Protein 1EEO (pdb70)

Secondary structure (DSSP, 8-state):
-HHHHHHHHHHHT-HHHHHHHHHHHS-----TTTTSGGGGGG-S-TT----TTTEEEPS-SS--EEEEEEEEETTTTEEEEEEPPPPTTTHHHHHHHHHHTT--EEEE-S-SEETTEE-S---S-SSTTS-EEETTTTEEEEEEEEEE-SSEEEEEEEEEETTT--EEEEEEEEE-S--TT---S-HHHHHHHHHHHHHTTTT-TTS-PEEEESSSSSHHHHHHHHHHHHHHHHHHSS-GGG--HHHHHHHHTTTSTT-S-SHHHHHHHHHHHHHHHHHHTS-TTHHHHHHHHHT--/-------

Foldseek 3Di:
DLVVVLCVCVVVVNLQVLVVVLQVLADDADQVLCPDPVNVVQAPDPPFAWHPVFAQFQPDPPRRDHRWGWQQDVVLRFIAIFHAAGDPLCLLVVVSSCVVLQFQEEEEEEDCAAPNHGLHDPSADPDQVDWDADVVQGKIKGWPDKDAWDFKIKTWMWIARNVVRDIGIHIYIYGRPAHDLGAPPALLLLVLSLVVCVVVCRRPPVGGHYYYYYSSRAAVVLLSVLLVSLLSVLLVDPHSVVRDSSVSSSSSSNITPRHHPDSVSVSRSSRNNVQVVCCSVPPVVVSVVSVVVNNTD/DDDPDPD

Organism: Homo sapiens (NCBI:txid9606)

Solvent-accessible surface area: 13947 Å² total

InterPro domains:
  IPR000242 Tyrosine-specific protein phosphatase, PTPase domain [PF00102] (40-276)
  IPR000242 Tyrosine-specific protein phosphatase, PTPase domain [PR00700] (65-72)
  IPR000242 Tyrosine-specific protein phosphatase, PTPase domain [PR00700] (81-101)
  IPR000242 Tyrosine-specific protein phosphatase, PTPase domain [PR00700] (169-186)
  IPR000242 Tyrosine-specific protein phosphatase, PTPase domain [PR00700] (210-228)
  IPR000242 Tyrosine-specific protein phosphatase, PTPase domain [PR00700] (244-259)
  IPR000242 Tyrosine-specific protein phosphatase, PTPase domain [PR00700] (260-270)
  IPR000242 Tyrosine-specific protein phosphatase, PTPase domain [PS50055] (3-277)
  IPR000242 Tyrosine-specific protein phosphatase, PTPase domain [SM00194] (15-279)
  IPR000387 Tyrosine-specific protein phosphatases domain [PS50056] (189-268)
  IPR003595 Protein-tyrosine phosphatase, catalytic [SM00404] (170-276)
  IPR012265 Protein-tyrosine phosphatase, non-receptor type-1/2 [PIRSF000926] (3-431)
  IPR016130 Protein-tyrosine phosphatase, active site [PS00383] (213-223)
  IPR029021 Protein-tyrosine phosphatase-like [G3DSA:3.90.190.10] (1-298)
  IPR029021 Protein-tyrosine phosphatase-like [SSF52799] (3-294)
  IPR051985 Non-receptor type tyrosine-specific phosphatase [PTHR46047] (1-428)

GO terms:
  GO:0004721 phosphoprotein phosphatase activity (F, IMP)
  GO:0043407 negative regulation of MAP kinase activity (P, IMP)
  GO:2000646 positive regulation of receptor catabolic process (P, IMP)
  GO:0033157 regulation of intracellular protein transport (P, IMP)
  GO:009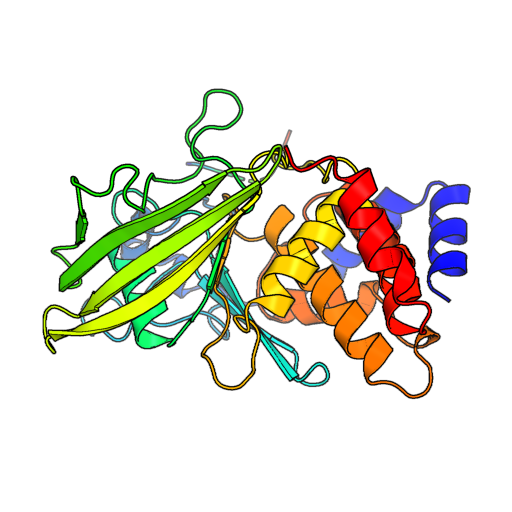8554 cytoplasmic side of endoplasmic reticulum membrane (C, IDA)
  GO:1903898 negative regulation of PERK-mediated unfolded protein response (P, IDA)
  GO:0034620 cellular response to unfolded protein (P, TAS)
  GO:1903896 positive regulation of IRE1-mediated unfolded protein response (P, TAS)
  GO:0032991 protein-containing complex (C, IDA)
  GO:0004725 protein tyrosine phosphatase activity (F, IDA)
  GO:0035335 peptidyl-tyrosine dephosphorylation (P, IDA)
  GO:0005769 early endosome (C, IDA)
  GO:0005886 plasma membrane (C, IDA)
  GO:0030100 regulation of endocytosis (P, IDA)
  GO:0030968 endoplasmic reticulum unfolded protein response (P, IDA)
  GO:0035335 peptidyl-tyrosine dephosphorylation (P, IMP)
  GO:0035791 platelet-derived growth factor receptor-beta signaling pathway (P, IMP)
  GO:0009966 regulation of signal transduction (P, IMP)
  GO:0030036 actin cytoskeleton organization (P, IMP)
  GO:1902202 regulation of hepatocyte growth factor receptor signaling pathway (P, IMP)

Sequence (304 aa):
EMEKEFEQIDKSGSWAAIYQDIRHEASDFPCRVAKLPKNKNRNRYRDVSPFDHSRIKLHQEDNDYINASLIKMEEAQRSYILTQGPLPNTCGHFWEMVWEQKSRGVVMLNRVMEKGSLKCAQYWPQKEEKEMIFEDTNLKLTLISEDIKSYYTVRQLELENLTTQETREILHFHYTTWPDFGVPESPASFLNFLFKVRESGSLSPEHGPVVVHSSAGIGRSGTFCLADTCLLLMDKRKDPSSVDIKKVLLEMRKFRMGLIQTADQLRFSYLAVIEGAKFIMGDSSVQDQWKELSHEDLEFMDYE

Structure (mmCIF, N/CA/C/O backbone):
data_1EEO
#
_entry.id   1EEO
#
_cell.length_a   52.581
_cell.length_b   82.050
_cell.length_c   88.543
_cell.angle_alpha   90.00
_cell.angle_beta   90.00
_cell.angle_gamma   90.00
#
_symmetry.space_group_name_H-M   'P 21 21 21'
#
loop_
_entity.id
_entity.type
_entity.pdbx_description
1 polymer 'PROTEIN TYROSINE PHOSPHATASE 1B'
2 polymer 'ACETYL-E-L-E-F-PTYR-M-D-Y-E-NH2 PEPTIDE'
3 non-polymer 'MAGNESIUM ION'
4 water water
#
loop_
_atom_site.group_PDB
_atom_site.id
_atom_site.type_symbol
_atom_site.label_atom_id
_atom_site.label_alt_id
_atom_site.label_comp_id
_atom_site.label_asym_id
_atom_site.label_entity_id
_atom_site.label_seq_id
_atom_site.pdbx_PDB_ins_code
_atom_site.Cartn_x
_atom_site.Cartn_y
_atom_site.Cartn_z
_atom_site.occupancy
_atom_site.B_iso_or_equiv
_atom_site.auth_seq_id
_atom_site.auth_comp_id
_atom_site.auth_asym_id
_atom_site.auth_atom_id
_atom_site.pdbx_PDB_model_num
ATOM 1 N N . GLU A 1 2 ? 41.631 11.526 0.980 1.00 23.14 2 GLU A N 1
ATOM 2 C CA . GLU A 1 2 ? 41.628 11.627 2.463 1.00 23.08 2 GLU A CA 1
ATOM 3 C C . GLU A 1 2 ? 40.507 12.558 2.899 1.00 22.15 2 GLU A C 1
ATOM 4 O O . GLU A 1 2 ? 40.314 13.640 2.326 1.00 20.66 2 GLU A O 1
ATOM 10 N N . MET A 1 3 ? 39.758 12.129 3.908 1.00 21.01 3 MET A N 1
ATOM 11 C CA . MET A 1 3 ? 38.626 12.911 4.381 1.00 21.03 3 MET A CA 1
ATOM 12 C C . MET A 1 3 ? 39.027 14.254 4.976 1.00 20.72 3 MET A C 1
ATOM 13 O O . MET A 1 3 ? 38.269 15.226 4.894 1.00 20.24 3 MET A O 1
ATOM 18 N N . GLU A 1 4 ? 40.211 14.312 5.580 1.00 20.29 4 GLU A N 1
ATOM 19 C CA . GLU A 1 4 ? 40.680 15.559 6.165 1.00 21.18 4 GLU A CA 1
ATOM 20 C C . GLU A 1 4 ? 40.913 16.574 5.050 1.00 20.22 4 GLU A C 1
ATOM 21 O O . GLU A 1 4 ? 40.606 17.753 5.199 1.00 20.56 4 GLU A O 1
ATOM 27 N N . LYS A 1 5 ? 41.449 16.106 3.929 1.00 19.55 5 LYS A N 1
ATOM 28 C CA . LYS A 1 5 ? 41.708 16.978 2.787 1.00 18.97 5 LYS A CA 1
ATOM 29 C C . LYS A 1 5 ? 40.383 17.389 2.143 1.00 17.17 5 LYS A C 1
ATOM 30 O O . LYS A 1 5 ? 40.210 18.536 1.745 1.00 15.69 5 LYS A O 1
ATOM 36 N N . GLU A 1 6 ? 39.449 16.449 2.030 1.00 15.85 6 GLU A N 1
ATOM 37 C CA . GLU A 1 6 ? 38.151 16.776 1.443 1.00 15.37 6 GLU A CA 1
ATOM 38 C C . GLU A 1 6 ? 37.446 17.788 2.342 1.00 16.14 6 GLU A C 1
ATOM 39 O O . GLU A 1 6 ? 36.905 18.790 1.868 1.00 15.52 6 GLU A O 1
ATOM 45 N N . PHE A 1 7 ? 37.463 17.525 3.646 1.00 15.58 7 PHE A N 1
ATOM 46 C CA . PHE A 1 7 ? 36.836 18.426 4.612 1.00 17.04 7 PHE A CA 1
ATOM 47 C C . PHE A 1 7 ? 37.364 19.855 4.478 1.00 17.50 7 PHE A C 1
ATOM 48 O O . PHE A 1 7 ? 36.595 20.816 4.414 1.00 16.99 7 PHE A O 1
ATOM 56 N N . GLU A 1 8 ? 38.686 19.996 4.454 1.00 17.91 8 GLU A N 1
ATOM 57 C CA . GLU A 1 8 ? 39.276 21.325 4.357 1.00 18.68 8 GLU A CA 1
ATOM 58 C C . GLU A 1 8 ? 38.922 22.007 3.045 1.00 17.93 8 GLU A C 1
ATOM 59 O O . GLU A 1 8 ? 38.610 23.200 3.018 1.00 18.33 8 GLU A O 1
ATOM 65 N N . GLN A 1 9 ? 38.974 21.242 1.960 1.00 16.96 9 GLN A N 1
ATOM 66 C CA . GLN A 1 9 ? 38.655 21.760 0.637 1.00 15.87 9 GLN A CA 1
ATOM 67 C C . GLN A 1 9 ? 37.250 22.379 0.664 1.00 15.67 9 GLN A C 1
ATOM 68 O O . GLN A 1 9 ? 37.024 23.500 0.181 1.00 14.67 9 GLN A O 1
ATOM 74 N N . ILE A 1 10 ? 36.302 21.648 1.242 1.00 14.36 10 ILE A N 1
ATOM 75 C CA . ILE A 1 10 ? 34.926 22.132 1.336 1.00 13.07 10 ILE A CA 1
ATOM 76 C C . ILE A 1 10 ? 34.789 23.312 2.296 1.00 13.45 10 ILE A C 1
ATOM 77 O O . ILE A 1 10 ? 34.175 24.330 1.978 1.00 14.04 10 ILE A O 1
ATOM 82 N N . ASP A 1 11 ? 35.358 23.161 3.483 1.00 13.87 11 ASP A N 1
ATOM 83 C CA . ASP A 1 11 ? 35.269 24.183 4.517 1.00 15.03 11 ASP A CA 1
ATOM 84 C C . ASP A 1 11 ? 35.904 25.519 4.121 1.00 15.95 11 ASP A C 1
ATOM 85 O O . ASP A 1 11 ? 35.319 26.578 4.337 1.00 15.66 11 ASP A O 1
ATOM 90 N N . LYS A 1 12 ? 37.102 25.461 3.551 1.00 17.12 12 LYS A N 1
ATOM 91 C CA . LYS A 1 12 ? 37.821 26.670 3.152 1.00 19.27 12 LYS A CA 1
ATOM 92 C C . LYS A 1 12 ? 37.152 27.419 2.000 1.00 19.54 12 LYS A C 1
ATOM 93 O O . LYS A 1 12 ? 37.285 28.634 1.894 1.00 20.20 12 LYS A O 1
ATOM 99 N N . SER A 1 13 ? 36.436 26.702 1.138 1.00 18.63 13 SER A N 1
ATOM 100 C CA . SER A 1 13 ? 35.765 27.338 0.006 1.00 18.20 13 SER A CA 1
ATOM 101 C C . SER A 1 13 ? 34.343 27.781 0.361 1.00 18.32 13 SER A C 1
ATOM 102 O O . SER A 1 13 ? 33.661 28.415 -0.454 1.00 18.28 13 SER A O 1
ATOM 105 N N . GLY A 1 14 ? 33.910 27.458 1.580 1.00 17.05 14 GLY A N 1
ATOM 106 C CA . GLY A 1 14 ? 32.572 27.813 2.021 1.00 16.56 14 GLY A CA 1
ATOM 107 C C . GLY A 1 14 ? 31.522 27.087 1.195 1.00 15.88 14 GLY A C 1
ATOM 108 O O . GLY A 1 14 ? 30.481 27.657 0.857 1.00 15.37 14 GLY A O 1
ATOM 109 N N . SER A 1 15 ? 31.785 25.816 0.897 1.00 15.84 15 SER A N 1
ATOM 110 C CA . SER A 1 15 ? 30.880 25.018 0.067 1.00 15.18 15 SER A CA 1
ATOM 111 C C . SER A 1 15 ? 29.990 23.984 0.773 1.00 14.58 15 SER A C 1
ATOM 112 O O . SER A 1 15 ? 29.446 23.098 0.107 1.00 14.68 15 SER A O 1
ATOM 115 N N . TRP A 1 16 ? 29.822 24.071 2.090 1.00 13.80 16 TRP A N 1
ATOM 116 C CA . TRP A 1 16 ? 28.981 23.077 2.767 1.00 12.50 16 TRP A CA 1
ATOM 117 C C . TRP A 1 16 ? 27.536 23.077 2.285 1.00 12.34 16 TRP A C 1
ATOM 118 O O . TRP A 1 16 ? 26.967 22.016 2.037 1.00 10.82 16 TRP A O 1
ATOM 129 N N . ALA A 1 17 ? 26.931 24.253 2.141 1.00 11.43 17 ALA A N 1
ATOM 130 C CA . ALA A 1 17 ? 25.555 24.294 1.667 1.00 11.71 17 ALA A CA 1
ATOM 131 C C . ALA A 1 17 ? 25.454 23.715 0.254 1.00 11.44 17 ALA A C 1
ATOM 132 O O . ALA A 1 17 ? 24.505 23.009 -0.062 1.00 11.08 17 ALA A O 1
ATOM 134 N N . ALA A 1 18 ? 26.437 24.002 -0.595 1.00 12.21 18 ALA A N 1
ATOM 135 C CA . ALA A 1 18 ? 26.412 23.497 -1.969 1.00 12.19 18 ALA A CA 1
ATOM 136 C C . ALA A 1 18 ? 26.601 21.978 -2.043 1.00 11.70 18 ALA A C 1
ATOM 137 O O . ALA A 1 18 ? 25.896 21.293 -2.783 1.00 11.98 18 ALA A O 1
ATOM 139 N N . ILE A 1 19 ? 27.550 21.457 -1.272 1.00 10.91 19 ILE A N 1
ATOM 140 C CA . ILE A 1 19 ? 27.820 20.024 -1.259 1.00 10.89 19 ILE A CA 1
ATOM 141 C C . ILE A 1 19 ? 26.578 19.289 -0.749 1.00 10.29 19 ILE A C 1
ATOM 142 O O . ILE A 1 19 ? 26.156 18.291 -1.323 1.00 9.82 19 ILE A O 1
ATOM 147 N N . TYR A 1 20 ? 25.995 19.803 0.328 1.00 9.86 20 TYR A N 1
ATOM 148 C CA . TYR A 1 20 ? 24.811 19.177 0.909 1.00 10.52 20 TYR A CA 1
ATOM 149 C C . TYR A 1 20 ? 23.616 19.223 -0.052 1.00 10.90 20 TYR A C 1
ATOM 150 O O . TYR A 1 20 ? 22.882 18.233 -0.211 1.00 10.76 20 TYR A O 1
ATOM 159 N N . GLN A 1 21 ? 23.423 20.359 -0.710 1.00 11.09 21 GLN A N 1
ATOM 160 C CA . GLN A 1 21 ? 22.313 20.471 -1.643 1.00 12.52 21 GLN A CA 1
ATOM 161 C C . GLN A 1 21 ? 22.511 19.535 -2.833 1.00 11.83 21 GLN A C 1
ATOM 162 O O . GLN A 1 21 ? 21.540 19.048 -3.408 1.00 11.77 21 GLN A O 1
ATOM 168 N N . ASP A 1 22 ? 23.764 19.274 -3.201 1.00 11.64 22 ASP A N 1
ATOM 169 C CA . ASP A 1 22 ? 24.038 18.382 -4.331 1.00 12.48 22 ASP A CA 1
ATOM 170 C C . ASP A 1 22 ? 23.629 16.965 -3.943 1.00 11.92 22 ASP A C 1
ATOM 171 O O . ASP A 1 22 ? 23.043 16.231 -4.741 1.00 11.50 22 ASP A O 1
ATOM 176 N N . ILE A 1 23 ? 23.919 16.585 -2.704 1.00 10.63 23 ILE A N 1
ATOM 177 C CA . ILE A 1 23 ? 23.541 15.265 -2.221 1.00 11.25 23 ILE A CA 1
ATOM 178 C C . ILE A 1 23 ? 22.016 15.143 -2.238 1.00 11.25 23 ILE A C 1
ATOM 179 O O . ILE A 1 23 ? 21.480 14.118 -2.658 1.00 10.86 23 ILE A O 1
ATOM 184 N N . ARG A 1 24 ? 21.319 16.185 -1.792 1.00 10.90 24 ARG A N 1
ATOM 185 C CA . ARG A 1 24 ? 19.856 16.157 -1.813 1.00 12.17 24 ARG A CA 1
ATOM 186 C C . ARG A 1 24 ? 19.338 15.955 -3.238 1.00 12.55 24 ARG A C 1
ATOM 187 O O . ARG A 1 24 ? 18.408 15.178 -3.473 1.00 11.61 24 ARG A O 1
ATOM 195 N N . HIS A 1 25 ? 19.941 16.673 -4.178 1.00 13.64 25 HIS A N 1
ATOM 196 C CA . HIS A 1 25 ? 19.540 16.591 -5.575 1.00 14.57 25 HIS A CA 1
ATOM 197 C C . HIS A 1 25 ? 19.790 15.214 -6.171 1.00 14.61 25 HIS A C 1
ATOM 198 O O . HIS A 1 25 ? 18.977 14.715 -6.948 1.00 14.18 25 HIS A O 1
ATOM 205 N N . GLU A 1 26 ? 20.902 14.593 -5.795 1.00 13.77 26 GLU A N 1
ATOM 206 C CA . GLU A 1 26 ? 21.251 13.277 -6.312 1.00 14.45 26 GLU A CA 1
ATOM 207 C C . GLU A 1 26 ? 20.526 12.121 -5.612 1.00 13.42 26 GLU A C 1
ATOM 208 O O . GLU A 1 26 ? 20.470 11.007 -6.135 1.00 13.53 26 GLU A O 1
ATOM 214 N N . ALA A 1 27 ? 19.974 12.385 -4.434 1.00 12.23 27 ALA A N 1
ATOM 215 C CA . ALA A 1 27 ? 19.297 11.340 -3.671 1.00 10.77 27 ALA A CA 1
ATOM 216 C C . ALA A 1 27 ? 18.162 10.630 -4.408 1.00 10.75 27 ALA A C 1
ATOM 217 O O . ALA A 1 27 ? 17.452 11.223 -5.226 1.00 10.20 27 ALA A O 1
ATOM 219 N N . SER A 1 28 ? 17.991 9.355 -4.075 1.00 10.72 28 SER A N 1
ATOM 220 C CA . SER A 1 28 ? 16.954 8.500 -4.660 1.00 11.74 28 SER A CA 1
ATOM 221 C C . SER A 1 28 ? 15.541 9.006 -4.411 1.00 12.65 28 SER A C 1
ATOM 222 O O . SER A 1 28 ? 15.253 9.636 -3.390 1.00 12.09 28 SER A O 1
ATOM 225 N N . ASP A 1 29 ? 14.658 8.701 -5.357 1.00 14.02 29 ASP A N 1
ATOM 226 C CA . ASP A 1 29 ? 13.247 9.050 -5.254 1.00 15.27 29 ASP A CA 1
ATOM 227 C C . ASP A 1 29 ? 12.522 7.731 -5.527 1.00 14.66 29 ASP A C 1
ATOM 228 O O . ASP A 1 29 ? 12.571 7.213 -6.646 1.00 16.02 29 ASP A O 1
ATOM 233 N N . PHE A 1 30 ? 11.893 7.171 -4.497 1.00 13.09 30 PHE A N 1
ATOM 234 C CA . PHE A 1 30 ? 11.150 5.919 -4.622 1.00 10.99 30 PHE A CA 1
ATOM 235 C C . PHE A 1 30 ? 9.759 6.147 -4.045 1.00 11.13 30 PHE A C 1
ATOM 236 O O . PHE A 1 30 ? 9.552 7.037 -3.211 1.00 11.19 30 PHE A O 1
ATOM 244 N N . PRO A 1 31 ? 8.784 5.353 -4.485 1.00 10.62 31 PRO A N 1
ATOM 245 C CA . PRO A 1 31 ? 7.418 5.513 -3.983 1.00 10.69 31 PRO A CA 1
ATOM 246 C C . PRO A 1 31 ? 7.220 5.131 -2.516 1.00 10.19 31 PRO A C 1
ATOM 247 O O . PRO A 1 31 ? 7.936 4.286 -1.984 1.00 9.20 31 PRO A O 1
ATOM 251 N N . CYS A 1 32 ? 6.251 5.788 -1.877 1.00 10.36 32 CYS A N 1
ATOM 252 C CA . CYS A 1 32 ? 5.879 5.525 -0.482 1.00 11.28 32 CYS A CA 1
ATOM 253 C C . CYS A 1 32 ? 4.360 5.385 -0.470 1.00 11.71 32 CYS A C 1
ATOM 254 O O . CYS A 1 32 ? 3.669 6.025 0.332 1.00 11.69 32 CYS A O 1
ATOM 257 N N . ARG A 1 33 ? 3.846 4.551 -1.368 1.00 12.28 33 ARG A N 1
ATOM 258 C CA . ARG A 1 33 ? 2.409 4.353 -1.495 1.00 13.48 33 ARG A CA 1
ATOM 259 C C . ARG A 1 33 ? 1.703 3.862 -0.239 1.00 12.91 33 ARG A C 1
ATOM 260 O O . ARG A 1 33 ? 0.641 4.382 0.113 1.00 12.62 33 ARG A O 1
ATOM 268 N N . VAL A 1 34 ? 2.280 2.876 0.442 1.00 11.55 34 VAL A N 1
ATOM 269 C CA . VAL A 1 34 ? 1.648 2.358 1.649 1.00 11.19 34 VAL A CA 1
ATOM 270 C C . VAL A 1 34 ? 1.583 3.434 2.735 1.00 11.29 34 VAL A C 1
ATOM 271 O O . VAL A 1 34 ? 0.554 3.598 3.396 1.00 11.75 34 VAL A O 1
ATOM 275 N N . ALA A 1 35 ? 2.671 4.182 2.913 1.00 10.71 35 ALA A N 1
ATOM 276 C CA . ALA A 1 35 ? 2.697 5.229 3.932 1.00 11.21 35 ALA A CA 1
ATOM 277 C C . ALA A 1 35 ? 1.609 6.280 3.707 1.00 12.23 35 ALA A C 1
ATOM 278 O O . ALA A 1 35 ? 1.100 6.880 4.658 1.00 11.20 35 ALA A O 1
ATOM 280 N N . LYS A 1 36 ? 1.262 6.496 2.442 1.00 12.30 36 LYS A N 1
ATOM 281 C CA . LYS A 1 36 ? 0.277 7.500 2.071 1.00 14.38 36 LYS A CA 1
ATOM 282 C C . LYS A 1 36 ? -1.170 7.035 2.029 1.00 14.57 36 LYS A C 1
ATOM 283 O O . LYS A 1 36 ? -2.059 7.840 1.767 1.00 16.21 36 LYS A O 1
ATOM 289 N N . LEU A 1 37 ? -1.424 5.758 2.274 1.00 14.80 37 LEU A N 1
ATOM 290 C CA . LEU A 1 37 ? -2.813 5.287 2.267 1.00 15.58 37 LEU A CA 1
ATOM 291 C C . LEU A 1 37 ? -3.561 6.032 3.364 1.00 16.17 37 LEU A C 1
ATOM 292 O O . LEU A 1 37 ? -3.063 6.170 4.485 1.00 15.87 37 LEU A O 1
ATOM 297 N N . PRO A 1 38 ? -4.769 6.533 3.059 1.00 16.94 38 PRO A N 1
ATOM 298 C CA . PRO A 1 38 ? -5.541 7.258 4.072 1.00 16.41 38 PRO A CA 1
ATOM 299 C C . PRO A 1 38 ? -5.655 6.561 5.438 1.00 16.24 38 PRO A C 1
ATOM 300 O O . PRO A 1 38 ? -5.617 7.222 6.477 1.00 16.69 38 PRO A O 1
ATOM 304 N N . LYS A 1 39 ? -5.791 5.239 5.446 1.00 15.92 39 LYS A N 1
ATOM 305 C CA . LYS A 1 39 ? -5.924 4.519 6.708 1.00 16.51 39 LYS A CA 1
ATOM 306 C C . LYS A 1 39 ? -4.666 4.583 7.574 1.00 16.31 39 LYS A C 1
ATOM 307 O O . LYS A 1 39 ? -4.720 4.303 8.775 1.00 15.96 39 LYS A O 1
ATOM 313 N N . ASN A 1 40 ? -3.542 4.955 6.966 1.00 14.92 40 ASN A N 1
ATOM 314 C CA . ASN A 1 40 ? -2.273 5.031 7.681 1.00 14.67 40 ASN A CA 1
ATOM 315 C C . ASN A 1 40 ? -1.927 6.432 8.165 1.00 14.87 40 ASN A C 1
ATOM 316 O O . ASN A 1 40 ? -0.863 6.641 8.746 1.00 13.70 40 ASN A O 1
ATOM 321 N N . LYS A 1 41 ? -2.830 7.385 7.945 1.00 15.19 41 LYS A N 1
ATOM 322 C CA . LYS A 1 41 ? -2.605 8.767 8.369 1.00 16.40 41 LYS A CA 1
ATOM 323 C C . LYS A 1 41 ? -2.206 8.908 9.835 1.00 15.96 41 LYS A C 1
ATOM 324 O O . LYS A 1 41 ? -1.276 9.651 10.155 1.00 14.70 41 LYS A O 1
ATOM 330 N N . ASN A 1 42 ? -2.897 8.200 10.726 1.00 15.63 42 ASN A N 1
ATOM 331 C CA . ASN A 1 42 ? -2.581 8.305 12.147 1.00 15.20 42 ASN A CA 1
ATOM 332 C C . ASN A 1 42 ? -1.330 7.524 12.570 1.00 13.87 42 ASN A C 1
ATOM 333 O O . ASN A 1 42 ? -1.006 7.471 13.757 1.00 13.09 42 ASN A O 1
ATOM 338 N N . ARG A 1 43 ? -0.630 6.926 11.606 1.00 12.57 43 ARG A N 1
ATOM 339 C CA . ARG A 1 43 ? 0.596 6.184 11.913 1.00 11.73 43 ARG A CA 1
ATOM 340 C C . ARG A 1 43 ? 1.866 6.954 11.519 1.00 11.20 43 ARG A C 1
ATOM 341 O O . ARG A 1 43 ? 2.987 6.480 11.751 1.00 9.62 43 ARG A O 1
ATOM 349 N N . ASN A 1 44 ? 1.679 8.141 10.938 1.00 9.74 44 ASN A N 1
ATOM 350 C CA . ASN A 1 44 ? 2.787 8.999 10.516 1.00 9.08 44 ASN A CA 1
ATOM 351 C C . ASN A 1 44 ? 2.835 10.277 11.323 1.00 9.53 44 ASN A C 1
ATOM 352 O O . ASN A 1 44 ? 1.849 11.018 11.399 1.00 8.86 44 ASN A O 1
ATOM 357 N N . ARG A 1 45 ? 3.993 10.548 11.908 1.00 8.71 45 ARG A N 1
ATOM 358 C CA . ARG A 1 45 ? 4.161 11.755 12.697 1.00 9.08 45 ARG A CA 1
ATOM 359 C C . ARG A 1 45 ? 4.232 12.997 11.801 1.00 9.45 45 ARG A C 1
ATOM 360 O O . ARG A 1 45 ? 3.657 14.039 12.124 1.00 8.66 45 ARG A O 1
ATOM 368 N N . TYR A 1 46 ? 4.936 12.882 10.679 1.00 9.44 46 TYR A N 1
ATOM 369 C CA . TYR A 1 46 ? 5.096 14.007 9.755 1.00 10.13 46 TYR A CA 1
ATOM 370 C C . TYR A 1 46 ? 4.660 13.653 8.336 1.00 10.61 46 TYR A C 1
ATOM 371 O O . TYR A 1 46 ? 4.949 12.562 7.849 1.00 9.89 46 TYR A O 1
ATOM 380 N N . ARG A 1 47 ? 3.974 14.580 7.673 1.00 10.35 47 ARG A N 1
ATOM 381 C CA . ARG A 1 47 ? 3.514 14.342 6.304 1.00 11.72 47 ARG A CA 1
ATOM 382 C C . ARG A 1 47 ? 4.665 14.317 5.301 1.00 11.70 47 ARG A C 1
ATOM 383 O O . ARG A 1 47 ? 4.528 13.744 4.214 1.00 12.02 47 ARG A O 1
ATOM 391 N N . ASP A 1 48 ? 5.792 14.927 5.660 1.00 11.39 48 ASP A N 1
ATOM 392 C CA . ASP A 1 48 ? 6.933 14.989 4.755 1.00 10.44 48 ASP A CA 1
ATOM 393 C C . ASP A 1 48 ? 8.059 13.997 5.052 1.00 10.58 48 ASP A C 1
ATOM 394 O O . ASP A 1 48 ? 9.161 14.130 4.531 1.00 10.32 48 ASP A O 1
ATOM 399 N N . VAL A 1 49 ? 7.778 13.002 5.890 1.00 9.76 49 VAL A N 1
ATOM 400 C CA . VAL A 1 49 ? 8.780 11.979 6.195 1.00 8.95 49 VAL A CA 1
ATOM 401 C C . VAL A 1 49 ? 8.068 10.634 6.154 1.00 8.94 49 VAL A C 1
ATOM 402 O O . VAL A 1 49 ? 7.304 10.306 7.063 1.00 8.10 49 VAL A O 1
ATOM 406 N N . SER A 1 50 ? 8.335 9.869 5.099 1.00 8.04 50 SER A N 1
ATOM 407 C CA . SER A 1 50 ? 7.696 8.576 4.873 1.00 8.53 50 SER A CA 1
ATOM 408 C C . SER A 1 50 ? 8.710 7.516 4.452 1.00 8.00 50 SER A C 1
ATOM 409 O O . SER A 1 50 ? 9.723 7.824 3.817 1.00 8.18 50 SER A O 1
ATOM 412 N N . PRO A 1 51 ? 8.448 6.248 4.793 1.00 7.61 51 PRO A N 1
ATOM 413 C CA . PRO A 1 51 ? 9.389 5.205 4.393 1.00 8.44 51 PRO A CA 1
ATOM 414 C C . PRO A 1 51 ? 9.069 4.750 2.971 1.00 8.96 51 PRO A C 1
ATOM 415 O O . PRO A 1 51 ? 7.898 4.715 2.572 1.00 10.07 51 PRO A O 1
ATOM 419 N N . PHE A 1 52 ? 10.107 4.439 2.199 1.00 9.15 52 PHE A N 1
ATOM 420 C CA . PHE A 1 52 ? 9.911 3.926 0.839 1.00 8.44 52 PHE A CA 1
ATOM 421 C C . PHE A 1 52 ? 9.259 2.545 0.956 1.00 8.92 52 PHE A C 1
ATOM 422 O O . PHE A 1 52 ? 9.529 1.789 1.895 1.00 8.27 52 PHE A O 1
ATOM 430 N N . ASP A 1 53 ? 8.400 2.213 0.002 1.00 8.94 53 ASP A N 1
ATOM 431 C CA . ASP A 1 53 ? 7.752 0.905 0.029 1.00 9.09 53 ASP A CA 1
ATOM 432 C C . ASP A 1 53 ? 8.751 -0.253 -0.031 1.00 9.74 53 ASP A C 1
ATOM 433 O O . ASP A 1 53 ? 8.587 -1.260 0.667 1.00 9.89 53 ASP A O 1
ATOM 438 N N . HIS A 1 54 ? 9.788 -0.118 -0.852 1.00 9.43 54 HIS A N 1
ATOM 439 C CA . HIS A 1 54 ? 10.727 -1.224 -1.028 1.00 8.96 54 HIS A CA 1
ATOM 440 C C . HIS A 1 54 ? 11.540 -1.601 0.197 1.00 8.65 54 HIS A C 1
ATOM 441 O O . HIS A 1 54 ? 11.886 -2.768 0.372 1.00 9.61 54 HIS A O 1
ATOM 448 N N . SER A 1 55 ? 11.787 -0.633 1.078 1.00 9.07 55 SER A N 1
ATOM 449 C CA . SER A 1 55 ? 12.601 -0.880 2.263 1.00 8.41 55 SER A CA 1
ATOM 450 C C . SER A 1 55 ? 11.846 -0.768 3.591 1.00 9.28 55 SER A C 1
ATOM 451 O O . SER A 1 55 ? 12.449 -0.880 4.655 1.00 9.51 55 SER A O 1
ATOM 454 N N . ARG A 1 56 ? 10.534 -0.564 3.549 1.00 9.31 56 ARG A N 1
ATOM 455 C CA . ARG A 1 56 ? 9.803 -0.419 4.804 1.00 9.44 56 ARG A CA 1
ATOM 456 C C . ARG A 1 56 ? 9.771 -1.704 5.618 1.00 10.02 56 ARG A C 1
ATOM 457 O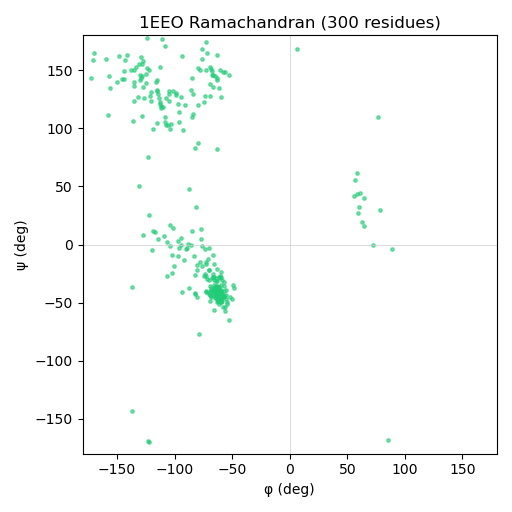 O . ARG A 1 56 ? 9.821 -2.813 5.069 1.00 10.22 56 ARG A O 1
ATOM 465 N N . ILE A 1 57 ? 9.719 -1.541 6.936 1.00 10.04 57 ILE A N 1
ATOM 466 C CA . ILE A 1 57 ? 9.620 -2.672 7.847 1.00 11.05 57 ILE A CA 1
ATOM 467 C C . ILE A 1 57 ? 8.128 -3.032 7.947 1.00 11.83 57 ILE A C 1
ATOM 468 O O . ILE A 1 57 ? 7.281 -2.166 8.196 1.00 12.16 57 ILE A O 1
ATOM 473 N N . LYS A 1 58 ? 7.809 -4.306 7.753 1.00 12.20 58 LYS A N 1
ATOM 474 C CA . LYS A 1 58 ? 6.423 -4.743 7.859 1.00 13.56 58 LYS A CA 1
ATOM 475 C C . LYS A 1 58 ? 6.170 -5.412 9.200 1.00 13.45 58 LYS A C 1
ATOM 476 O O . LYS A 1 58 ? 6.946 -6.265 9.631 1.00 14.62 58 LYS A O 1
ATOM 482 N N . LEU A 1 59 ? 5.094 -5.011 9.868 1.00 14.28 59 LEU A N 1
ATOM 483 C CA . LEU A 1 59 ? 4.728 -5.642 11.133 1.00 15.28 59 LEU A CA 1
ATOM 484 C C . LEU A 1 59 ? 4.188 -7.022 10.748 1.00 17.73 59 LEU A C 1
ATOM 485 O O . LEU A 1 59 ? 3.633 -7.193 9.653 1.00 16.61 59 LEU A O 1
ATOM 490 N N . HIS A 1 60 ? 4.356 -8.004 11.629 1.00 19.54 60 HIS A N 1
ATOM 491 C CA . HIS A 1 60 ? 3.881 -9.349 11.340 1.00 23.47 60 HIS A CA 1
ATOM 492 C C . HIS A 1 60 ? 2.436 -9.559 11.754 1.00 26.50 60 HIS A C 1
ATOM 493 O O . HIS A 1 60 ? 2.103 -10.548 12.396 1.00 28.99 60 HIS A O 1
ATOM 500 N N . GLN A 1 61 ? 1.572 -8.624 11.393 1.00 29.72 61 GLN A N 1
ATOM 501 C CA . GLN A 1 61 ? 0.164 -8.764 11.722 1.00 32.19 61 GLN A CA 1
ATOM 502 C C . GLN A 1 61 ? -0.677 -8.528 10.480 1.00 33.57 61 GLN A C 1
ATOM 503 O O . GLN A 1 61 ? -0.368 -7.660 9.666 1.00 34.41 61 GLN A O 1
ATOM 509 N N . GLU A 1 62 ? -1.742 -9.312 10.336 1.00 34.82 62 GLU A N 1
ATOM 510 C CA . GLU A 1 62 ? -2.622 -9.204 9.180 1.00 35.62 62 GLU A CA 1
ATOM 511 C C . GLU A 1 62 ? -3.494 -7.954 9.195 1.00 34.76 62 GLU A C 1
ATOM 512 O O . GLU A 1 62 ? -3.896 -7.462 8.141 1.00 35.05 62 GLU A O 1
ATOM 518 N N . ASP A 1 63 ? -3.786 -7.438 10.385 1.00 33.53 63 ASP A N 1
ATOM 519 C CA . ASP A 1 63 ? -4.625 -6.249 10.507 1.00 31.93 63 ASP A CA 1
ATOM 520 C C . ASP A 1 63 ? -4.111 -5.096 9.640 1.00 29.53 63 ASP A C 1
ATOM 521 O O . ASP A 1 63 ? -4.774 -4.658 8.696 1.00 29.84 63 ASP A O 1
ATOM 526 N N . ASN A 1 64 ? -2.922 -4.608 9.974 1.00 24.77 64 ASN A N 1
ATOM 527 C CA . ASN A 1 64 ? -2.298 -3.515 9.243 1.00 20.76 64 ASN A CA 1
ATOM 528 C C . ASN A 1 64 ? -0.809 -3.643 9.544 1.00 19.21 64 ASN A C 1
ATOM 529 O O . ASN A 1 64 ? -0.389 -3.423 10.679 1.00 18.74 64 ASN A O 1
ATOM 534 N N . ASP A 1 65 ? -0.016 -4.004 8.538 1.00 17.13 65 ASP A N 1
ATOM 535 C CA . ASP A 1 65 ? 1.416 -4.189 8.752 1.00 14.79 65 ASP A CA 1
ATOM 536 C C . ASP A 1 65 ? 2.267 -2.929 8.657 1.00 12.60 65 ASP A C 1
ATOM 537 O O . ASP A 1 65 ? 3.491 -3.018 8.652 1.00 11.67 65 ASP A O 1
ATOM 542 N N . TYR A 1 66 ? 1.632 -1.762 8.623 1.00 10.90 66 TYR A N 1
ATOM 543 C CA . TYR A 1 66 ? 2.385 -0.522 8.475 1.00 10.32 66 TYR A CA 1
ATOM 544 C C . TYR A 1 66 ? 2.962 0.184 9.705 1.00 9.93 66 TYR A C 1
ATOM 545 O O . TYR A 1 66 ? 2.281 0.386 10.708 1.00 10.46 66 TYR A O 1
ATOM 554 N N . ILE A 1 67 ? 4.232 0.564 9.585 1.00 9.53 67 ILE A N 1
ATOM 555 C CA . ILE A 1 67 ? 4.916 1.350 10.599 1.00 8.41 67 ILE A CA 1
ATOM 556 C C . ILE A 1 67 ? 5.880 2.256 9.833 1.00 8.55 67 ILE A C 1
ATOM 557 O O . ILE A 1 67 ? 6.443 1.857 8.810 1.00 9.33 67 ILE A O 1
ATOM 562 N N . ASN A 1 68 ? 6.037 3.488 10.296 1.00 8.84 68 ASN A N 1
ATOM 563 C CA . ASN A 1 68 ? 6.942 4.416 9.621 1.00 8.41 68 ASN A CA 1
ATOM 564 C C . ASN A 1 68 ? 8.347 4.050 10.089 1.00 8.61 68 ASN A C 1
ATOM 565 O O . ASN A 1 68 ? 8.862 4.605 11.064 1.00 8.60 68 ASN A O 1
ATOM 570 N N . ALA A 1 69 ? 8.946 3.100 9.381 1.00 8.32 69 ALA A N 1
ATOM 571 C CA . ALA A 1 69 ? 10.277 2.593 9.700 1.00 7.59 69 ALA A CA 1
ATOM 572 C C . ALA A 1 69 ? 10.887 1.985 8.439 1.00 7.89 69 ALA A C 1
ATOM 573 O O . ALA A 1 69 ? 10.183 1.365 7.628 1.00 7.42 69 ALA A O 1
ATOM 575 N N . SER A 1 70 ? 12.201 2.142 8.293 1.00 7.53 70 SER A N 1
ATOM 576 C CA . SER A 1 70 ? 12.894 1.651 7.111 1.00 7.36 70 SER A CA 1
ATOM 577 C C . SER A 1 70 ? 14.117 0.821 7.458 1.00 7.31 70 SER A C 1
ATOM 578 O O . SER A 1 70 ? 14.812 1.103 8.435 1.00 7.65 70 SER A O 1
ATOM 581 N N . LEU A 1 71 ? 14.392 -0.189 6.644 1.00 7.27 71 LEU A N 1
ATOM 582 C CA . LEU A 1 71 ? 15.561 -1.031 6.871 1.00 8.33 71 LEU A CA 1
ATOM 583 C C . LEU A 1 71 ? 16.673 -0.494 5.989 1.00 9.36 71 LEU A C 1
ATOM 584 O O . LEU A 1 71 ? 16.566 -0.539 4.758 1.00 9.85 71 LEU A O 1
ATOM 589 N N . ILE A 1 72 ? 17.717 0.033 6.625 1.00 9.20 72 ILE A N 1
ATOM 590 C CA . ILE A 1 72 ? 18.882 0.574 5.926 1.00 11.76 72 ILE A CA 1
ATOM 591 C C . ILE A 1 72 ? 19.880 -0.586 5.928 1.00 12.65 72 ILE A C 1
ATOM 592 O O . ILE A 1 72 ? 20.481 -0.909 6.959 1.00 12.91 72 ILE A O 1
ATOM 597 N N . LYS A 1 73 ? 20.042 -1.220 4.772 1.00 13.34 73 LYS A N 1
ATOM 598 C CA . LYS A 1 73 ? 20.917 -2.377 4.658 1.00 14.50 73 LYS A CA 1
ATOM 599 C C . LYS A 1 73 ? 22.216 -2.043 3.937 1.00 14.40 73 LYS A C 1
ATOM 600 O O . LYS A 1 73 ? 22.247 -1.928 2.715 1.00 13.51 73 LYS A O 1
ATOM 606 N N . MET A 1 74 ? 23.294 -1.894 4.701 1.00 14.51 74 MET A N 1
ATOM 607 C CA . MET A 1 74 ? 24.587 -1.553 4.125 1.00 14.15 74 MET A CA 1
ATOM 608 C C . MET A 1 74 ? 25.350 -2.841 3.843 1.00 15.16 74 MET A C 1
ATOM 609 O O . MET A 1 74 ? 25.964 -3.440 4.727 1.00 14.96 74 MET A O 1
ATOM 614 N N . GLU A 1 75 ? 25.280 -3.255 2.587 1.00 16.47 75 GLU A N 1
ATOM 615 C CA . GLU A 1 75 ? 25.898 -4.481 2.117 1.00 17.48 75 GLU A CA 1
ATOM 616 C C . GLU A 1 75 ? 27.401 -4.600 2.362 1.00 16.68 75 GLU A C 1
ATOM 617 O O . GLU A 1 75 ? 27.843 -5.545 3.009 1.00 16.58 75 GLU A O 1
ATOM 623 N N . GLU A 1 76 ? 28.192 -3.652 1.870 1.00 16.30 76 GLU A N 1
ATOM 624 C CA . GLU A 1 76 ? 29.640 -3.747 2.067 1.00 16.23 76 GLU A CA 1
ATOM 625 C C . GLU A 1 76 ? 30.057 -3.671 3.535 1.00 15.22 76 GLU A C 1
ATOM 626 O O . GLU A 1 76 ? 30.950 -4.396 3.974 1.00 15.42 76 GLU A O 1
ATOM 632 N N . ALA A 1 77 ? 29.414 -2.788 4.292 1.00 14.60 77 ALA A N 1
ATOM 633 C CA . ALA A 1 77 ? 29.732 -2.620 5.702 1.00 14.45 77 ALA A CA 1
ATOM 634 C C . ALA A 1 77 ? 29.233 -3.783 6.550 1.00 14.55 77 ALA A C 1
ATOM 635 O O . ALA A 1 77 ? 29.645 -3.940 7.701 1.00 13.86 77 ALA A O 1
ATOM 637 N N . GLN A 1 78 ? 28.343 -4.587 5.974 1.00 15.10 78 GLN A N 1
ATOM 638 C CA . GLN A 1 78 ? 27.765 -5.733 6.670 1.00 16.13 78 GLN A CA 1
ATOM 639 C C . GLN A 1 78 ? 27.045 -5.335 7.958 1.00 15.78 78 GLN A C 1
ATOM 640 O O . GLN A 1 78 ? 27.180 -5.988 9.001 1.00 15.50 78 GLN A O 1
ATOM 646 N N . ARG A 1 79 ? 26.275 -4.255 7.881 1.00 13.82 79 ARG A N 1
ATOM 647 C CA . ARG A 1 79 ? 25.501 -3.798 9.024 1.00 12.21 79 ARG A CA 1
ATOM 648 C C . ARG A 1 79 ? 24.171 -3.244 8.551 1.00 11.67 79 ARG A C 1
ATOM 649 O O . ARG A 1 79 ? 24.086 -2.616 7.501 1.00 10.42 79 ARG A O 1
ATOM 657 N N . SER A 1 80 ? 23.126 -3.503 9.319 1.00 11.62 80 SER A N 1
ATOM 658 C CA . SER A 1 80 ? 21.804 -2.991 8.976 1.00 10.60 80 SER A CA 1
ATOM 659 C C . SER A 1 80 ? 21.290 -2.186 10.151 1.00 10.71 80 SER A C 1
ATOM 660 O O . SER A 1 80 ? 21.658 -2.445 11.295 1.00 10.45 80 SER A O 1
ATOM 663 N N . TYR A 1 81 ? 20.440 -1.212 9.858 1.00 9.21 81 TYR A N 1
ATOM 664 C CA . TYR A 1 81 ? 19.851 -0.375 10.894 1.00 9.20 81 TYR A CA 1
ATOM 665 C C . TYR A 1 81 ? 18.393 -0.207 10.543 1.00 8.55 81 TYR A C 1
ATOM 666 O O . TYR A 1 81 ? 18.035 -0.246 9.368 1.00 8.66 81 TYR A O 1
ATOM 675 N N . ILE A 1 82 ? 17.548 -0.032 11.546 1.00 8.41 82 ILE A N 1
ATOM 676 C CA . ILE A 1 82 ? 16.155 0.273 11.249 1.00 8.60 82 ILE A CA 1
ATOM 677 C C . ILE A 1 82 ? 16.004 1.713 11.725 1.00 8.50 82 ILE A C 1
ATOM 678 O O . ILE A 1 82 ? 16.254 2.006 12.899 1.00 8.97 82 ILE A O 1
ATOM 683 N N . LEU A 1 83 ? 15.655 2.623 10.816 1.00 8.87 83 LEU A N 1
ATOM 684 C CA . LEU A 1 83 ? 15.432 4.020 11.190 1.00 8.69 83 LEU A CA 1
ATOM 685 C C . LEU A 1 83 ? 13.922 4.245 11.183 1.00 8.97 83 LEU A C 1
ATOM 686 O O . LEU A 1 83 ? 13.227 3.932 10.215 1.00 9.09 83 LEU A O 1
ATOM 691 N N . THR A 1 84 ? 13.429 4.817 12.269 1.00 8.32 84 THR A N 1
ATOM 692 C CA . THR A 1 84 ? 12.001 5.027 12.423 1.00 7.81 84 THR A CA 1
ATOM 693 C C . THR A 1 84 ? 11.760 6.375 13.102 1.00 7.61 84 THR A C 1
ATOM 694 O O . THR A 1 84 ? 12.678 6.948 13.689 1.00 7.71 84 THR A O 1
ATOM 698 N N . GLN A 1 85 ? 10.531 6.878 13.005 1.00 7.87 85 GLN A N 1
ATOM 699 C CA . GLN A 1 85 ? 10.144 8.147 13.623 1.00 7.79 85 GLN A CA 1
ATOM 700 C C . GLN A 1 85 ? 9.971 7.911 15.120 1.00 8.17 85 GLN A C 1
ATOM 701 O O . GLN A 1 85 ? 9.936 6.760 15.578 1.00 7.77 85 GLN A O 1
ATOM 707 N N . GLY A 1 86 ? 9.861 8.991 15.883 1.00 8.65 86 GLY A N 1
ATOM 708 C CA . GLY A 1 86 ? 9.604 8.835 17.304 1.00 9.25 86 GLY A CA 1
ATOM 709 C C . GLY A 1 86 ? 8.176 8.311 17.370 1.00 9.03 86 GLY A C 1
ATOM 710 O O . GLY A 1 86 ? 7.272 8.906 16.764 1.00 8.73 86 GLY A O 1
ATOM 711 N N . PRO A 1 87 ? 7.926 7.199 18.082 1.00 9.09 87 PRO A N 1
ATOM 712 C CA . PRO A 1 87 ? 6.567 6.655 18.163 1.00 9.57 87 PRO A CA 1
ATOM 713 C C . PRO A 1 87 ? 5.516 7.668 18.612 1.00 9.97 87 PRO A C 1
ATOM 714 O O . PRO A 1 87 ? 5.792 8.555 19.429 1.00 9.25 87 PRO A O 1
ATOM 718 N N . LEU A 1 88 ? 4.310 7.516 18.069 1.00 10.48 88 LEU A N 1
ATOM 719 C CA . LEU A 1 88 ? 3.171 8.357 18.421 1.00 11.33 88 LEU A CA 1
ATOM 720 C C . LEU A 1 88 ? 2.411 7.621 19.530 1.00 11.39 88 LEU A C 1
ATOM 721 O O . LEU A 1 88 ? 2.594 6.427 19.727 1.00 11.72 88 LEU A O 1
ATOM 726 N N . PRO A 1 89 ? 1.547 8.330 20.269 1.00 13.22 89 PRO A N 1
ATOM 727 C CA . PRO A 1 89 ? 0.792 7.670 21.345 1.00 13.33 89 PRO A CA 1
ATOM 728 C C . PRO A 1 89 ? 0.109 6.370 20.909 1.00 13.81 89 PRO A C 1
ATOM 729 O O . PRO A 1 89 ? 0.009 5.411 21.681 1.00 15.02 89 PRO A O 1
ATOM 733 N N . ASN A 1 90 ? -0.351 6.332 19.665 1.00 13.65 90 ASN A N 1
ATOM 734 C CA . ASN A 1 90 ? -1.035 5.149 19.159 1.00 14.04 90 ASN A CA 1
ATOM 735 C C . ASN A 1 90 ? -0.152 4.151 18.410 1.00 13.29 90 ASN A C 1
ATOM 736 O O . ASN A 1 90 ? -0.654 3.128 17.937 1.00 12.84 90 A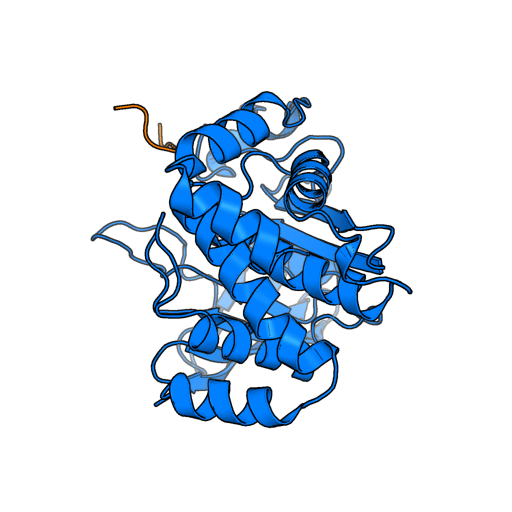SN A O 1
ATOM 741 N N . THR A 1 91 ? 1.144 4.438 18.278 1.00 12.22 91 THR A N 1
ATOM 742 C CA . THR A 1 91 ? 2.035 3.504 17.590 1.00 11.11 91 THR A CA 1
ATOM 743 C C . THR A 1 91 ? 3.127 2.941 18.503 1.00 10.69 91 THR A C 1
ATOM 744 O O . THR A 1 91 ? 4.057 2.297 18.030 1.00 9.70 91 THR A O 1
ATOM 748 N N . CYS A 1 92 ? 3.010 3.171 19.811 1.00 10.60 92 CYS A N 1
ATOM 749 C CA . CYS A 1 92 ? 4.001 2.647 20.745 1.00 11.44 92 CYS A CA 1
ATOM 750 C C . CYS A 1 92 ? 3.978 1.121 20.770 1.00 10.89 92 CYS A C 1
ATOM 751 O O . CYS A 1 92 ? 5.021 0.474 20.902 1.00 10.63 92 CYS A O 1
ATOM 754 N N . GLY A 1 93 ? 2.784 0.548 20.649 1.00 10.93 93 GLY A N 1
ATOM 755 C CA . GLY A 1 93 ? 2.669 -0.899 20.628 1.00 10.45 93 GLY A CA 1
ATOM 756 C C . GLY A 1 93 ? 3.286 -1.429 19.340 1.00 10.27 93 GLY A C 1
ATOM 757 O O . GLY A 1 93 ? 3.964 -2.451 19.345 1.00 9.67 93 GLY A O 1
ATOM 758 N N . HIS A 1 94 ? 3.065 -0.720 18.233 1.00 9.60 94 HIS A N 1
ATOM 759 C CA . HIS A 1 94 ? 3.624 -1.123 16.938 1.00 9.55 94 HIS A CA 1
ATOM 760 C C . HIS A 1 94 ? 5.152 -1.073 17.003 1.00 9.55 94 HIS A C 1
ATOM 761 O O . HIS A 1 94 ? 5.837 -1.943 16.474 1.00 9.75 94 HIS A O 1
ATOM 768 N N . PHE A 1 95 ? 5.678 -0.030 17.638 1.00 8.78 95 PHE A N 1
ATOM 769 C CA . PHE A 1 95 ? 7.122 0.138 17.756 1.00 8.74 95 PHE A CA 1
ATOM 770 C C . PHE A 1 95 ? 7.766 -1.046 18.466 1.00 8.95 95 PHE A C 1
ATOM 771 O O . PHE A 1 95 ? 8.764 -1.598 17.990 1.00 8.64 95 PHE A O 1
ATOM 779 N N . TRP A 1 96 ? 7.208 -1.443 19.604 1.00 8.44 96 TRP A N 1
ATOM 780 C CA . TRP A 1 96 ? 7.784 -2.564 20.323 1.00 9.36 96 TRP A CA 1
ATOM 781 C C . TRP A 1 96 ? 7.531 -3.889 19.601 1.00 9.39 96 TRP A C 1
ATOM 782 O O . TRP A 1 96 ? 8.339 -4.811 19.689 1.00 10.11 96 TRP A O 1
ATOM 793 N N . GLU A 1 97 ? 6.421 -3.978 18.871 1.00 10.80 97 GLU A N 1
ATOM 794 C CA . GLU A 1 97 ? 6.133 -5.186 18.102 1.00 10.46 97 GLU A CA 1
ATOM 795 C C . GLU A 1 97 ? 7.266 -5.361 17.087 1.00 10.36 97 GLU A C 1
ATOM 796 O O . GLU A 1 97 ? 7.764 -6.472 16.856 1.00 10.33 97 GLU A O 1
ATOM 802 N N . MET A 1 98 ? 7.661 -4.250 16.468 1.00 10.75 98 MET A N 1
ATOM 803 C CA . MET A 1 98 ? 8.753 -4.263 15.495 1.00 10.18 98 MET A CA 1
ATOM 804 C C . MET A 1 98 ? 10.058 -4.695 16.165 1.00 10.33 98 MET A C 1
ATOM 805 O O . MET A 1 98 ? 10.787 -5.547 15.645 1.00 10.29 98 MET A O 1
ATOM 810 N N . VAL A 1 99 ? 10.357 -4.107 17.319 1.00 9.85 99 VAL A N 1
ATOM 811 C CA . VAL A 1 99 ? 11.576 -4.454 18.037 1.00 10.11 99 VAL A CA 1
ATOM 812 C C . VAL A 1 99 ? 11.616 -5.957 18.292 1.00 10.88 99 VAL A C 1
ATOM 813 O O . VAL A 1 99 ? 12.657 -6.601 18.113 1.00 10.80 99 VAL A O 1
ATOM 817 N N . TRP A 1 100 ? 10.476 -6.509 18.698 1.00 10.93 100 TRP A N 1
ATOM 818 C CA . TRP A 1 100 ? 10.389 -7.933 18.978 1.00 12.38 100 TRP A CA 1
ATOM 819 C C . TRP A 1 100 ? 10.578 -8.777 17.723 1.00 12.35 100 TRP A C 1
ATOM 820 O O . TRP A 1 100 ? 11.452 -9.646 17.658 1.00 12.53 100 TRP A O 1
ATOM 831 N N . GLU A 1 101 ? 9.748 -8.511 16.727 1.00 12.82 101 GLU A N 1
ATOM 832 C CA . GLU A 1 101 ? 9.787 -9.251 15.477 1.00 13.62 101 GLU A CA 1
ATOM 833 C C . GLU A 1 101 ? 11.113 -9.174 14.734 1.00 13.87 101 GLU A C 1
ATOM 834 O O . GLU A 1 101 ? 11.531 -10.153 14.111 1.00 13.93 101 GLU A O 1
ATOM 840 N N . GLN A 1 102 ? 11.788 -8.031 14.814 1.00 13.04 102 GLN A N 1
ATOM 841 C CA . GLN A 1 102 ? 13.059 -7.864 14.115 1.00 13.13 102 GLN A CA 1
ATOM 842 C C . GLN A 1 102 ? 14.262 -8.308 14.928 1.00 13.44 102 GLN A C 1
ATOM 843 O O . GLN A 1 102 ? 15.392 -8.225 14.454 1.00 13.25 102 GLN A O 1
ATOM 849 N N . LYS A 1 103 ? 14.005 -8.786 16.146 1.00 13.56 103 LYS A N 1
ATOM 850 C CA . LYS A 1 103 ? 15.049 -9.298 17.033 1.00 14.34 103 LYS A CA 1
ATOM 851 C C . LYS A 1 103 ? 16.128 -8.300 17.408 1.00 13.52 103 LYS A C 1
ATOM 852 O O . LYS A 1 103 ? 17.285 -8.673 17.626 1.00 12.53 103 LYS A O 1
ATOM 858 N N . SER A 1 104 ? 15.741 -7.032 17.491 1.00 12.63 104 SER A N 1
ATOM 859 C CA . SER A 1 104 ? 16.665 -5.967 17.858 1.00 12.56 104 SER A CA 1
ATOM 860 C C . SER A 1 104 ? 17.093 -6.130 19.315 1.00 12.99 104 SER A C 1
ATOM 861 O O . SER A 1 104 ? 16.308 -6.575 20.156 1.00 13.65 104 SER A O 1
ATOM 864 N N . ARG A 1 105 ? 18.341 -5.768 19.600 1.00 13.16 105 ARG A N 1
ATOM 865 C CA . ARG A 1 105 ? 18.909 -5.849 20.947 1.00 13.19 105 ARG A CA 1
ATOM 866 C C . ARG A 1 105 ? 19.028 -4.448 21.533 1.00 12.28 105 ARG A C 1
ATOM 867 O O . ARG A 1 105 ? 18.995 -4.266 22.750 1.00 10.77 105 ARG A O 1
ATOM 875 N N . GLY A 1 106 ? 19.165 -3.455 20.658 1.00 11.34 106 GLY A N 1
ATOM 876 C CA . GLY A 1 106 ? 19.289 -2.095 21.132 1.00 10.66 106 GLY A CA 1
ATOM 877 C C . GLY A 1 106 ? 18.413 -1.092 20.411 1.00 9.75 106 GLY A C 1
ATOM 878 O O . GLY A 1 106 ? 18.019 -1.297 19.259 1.00 8.86 106 GLY A O 1
ATOM 879 N N . VAL A 1 107 ? 18.071 -0.026 21.122 1.00 8.90 107 VAL A N 1
ATOM 880 C CA . VAL A 1 107 ? 17.290 1.071 20.561 1.00 9.29 107 VAL A CA 1
ATOM 881 C C . VAL A 1 107 ? 18.095 2.341 20.852 1.00 9.54 107 VAL A C 1
ATOM 882 O O . VAL A 1 107 ? 18.469 2.604 22.003 1.00 10.20 107 VAL A O 1
ATOM 886 N N . VAL A 1 108 ? 18.370 3.118 19.811 1.00 8.92 108 VAL A N 1
ATOM 887 C CA . VAL A 1 108 ? 19.137 4.348 19.950 1.00 9.43 108 VAL A CA 1
ATOM 888 C C . VAL A 1 108 ? 18.207 5.534 19.720 1.00 9.40 108 VAL A C 1
ATOM 889 O O . VAL A 1 108 ? 17.632 5.666 18.646 1.00 9.56 108 VAL A O 1
ATOM 893 N N . MET A 1 109 ? 18.056 6.369 20.745 1.00 8.85 109 MET A N 1
ATOM 894 C CA . MET A 1 109 ? 17.180 7.545 20.699 1.00 9.25 109 MET A CA 1
ATOM 895 C C . MET A 1 109 ? 18.038 8.800 20.746 1.00 9.95 109 MET A C 1
ATOM 896 O O . MET A 1 109 ? 18.800 9.001 21.696 1.00 9.32 109 MET A O 1
ATOM 901 N N . LEU A 1 110 ? 17.899 9.654 19.731 1.00 10.55 110 LEU A N 1
ATOM 902 C CA . LEU A 1 110 ? 18.725 10.854 19.643 1.00 10.62 110 LEU A CA 1
ATOM 903 C C . LEU A 1 110 ? 17.990 12.162 19.892 1.00 12.71 110 LEU A C 1
ATOM 904 O O . LEU A 1 110 ? 18.563 13.240 19.736 1.00 13.52 110 LEU A O 1
ATOM 909 N N . ASN A 1 111 ? 16.732 12.066 20.300 1.00 12.25 111 ASN A N 1
ATOM 910 C CA . ASN A 1 111 ? 15.925 13.250 20.558 1.00 12.87 111 ASN A CA 1
ATOM 911 C C . ASN A 1 111 ? 15.400 13.198 21.989 1.00 13.89 111 ASN A C 1
ATOM 912 O O . ASN A 1 111 ? 15.643 12.235 22.716 1.00 12.65 111 ASN A O 1
ATOM 917 N N . ARG A 1 112 ? 14.685 14.247 22.380 1.00 15.61 112 ARG A N 1
ATOM 918 C CA . ARG A 1 112 ? 14.044 14.304 23.691 1.00 18.38 112 ARG A CA 1
ATOM 919 C C . ARG A 1 112 ? 12.542 14.272 23.426 1.00 18.40 112 ARG A C 1
ATOM 920 O O . ARG A 1 112 ? 12.083 14.695 22.360 1.00 17.36 112 ARG A O 1
ATOM 928 N N . VAL A 1 113 ? 11.777 13.761 24.384 1.00 18.79 113 VAL A N 1
ATOM 929 C CA . VAL A 1 113 ? 10.337 13.683 24.227 1.00 20.33 113 VAL A CA 1
ATOM 930 C C . VAL A 1 113 ? 9.749 15.065 23.966 1.00 21.97 113 VAL A C 1
ATOM 931 O O . VAL A 1 113 ? 8.850 15.222 23.135 1.00 21.14 113 VAL A O 1
ATOM 935 N N . MET A 1 114 ? 10.275 16.066 24.663 1.00 24.33 114 MET A N 1
ATOM 936 C CA . MET A 1 114 ? 9.814 17.442 24.499 1.00 26.88 114 MET A CA 1
ATOM 937 C C . MET A 1 114 ? 10.986 18.316 24.048 1.00 27.12 114 MET A C 1
ATOM 938 O O . MET A 1 114 ? 12.020 18.356 24.711 1.00 26.75 114 MET A O 1
ATOM 943 N N . GLU A 1 115 ? 10.828 19.003 22.919 1.00 27.62 115 GLU A N 1
ATOM 944 C CA . GLU A 1 115 ? 11.881 19.877 22.403 1.00 28.81 115 GLU A CA 1
ATOM 945 C C . GLU A 1 115 ? 11.287 21.207 21.953 1.00 30.70 115 GLU A C 1
ATOM 946 O O . GLU A 1 115 ? 10.384 21.243 21.114 1.00 30.76 115 GLU A O 1
ATOM 952 N N . LYS A 1 116 ? 11.803 22.297 22.514 1.00 32.41 116 LYS A N 1
ATOM 953 C CA . LYS A 1 116 ? 11.322 23.635 22.180 1.00 34.27 116 LYS A CA 1
ATOM 954 C C . LYS A 1 116 ? 9.840 23.763 22.532 1.00 34.25 116 LYS A C 1
ATOM 955 O O . LYS A 1 116 ? 9.044 24.292 21.753 1.00 34.89 116 LYS A O 1
ATOM 961 N N . GLY A 1 117 ? 9.481 23.260 23.709 1.00 34.35 117 GLY A N 1
ATOM 962 C CA . GLY A 1 117 ? 8.104 23.327 24.168 1.00 33.99 117 GLY A CA 1
ATOM 963 C C . GLY A 1 117 ? 7.107 22.547 23.330 1.00 33.59 117 GLY A C 1
ATOM 964 O O . GLY A 1 117 ? 5.898 22.758 23.444 1.00 33.69 117 GLY A O 1
ATOM 965 N N . SER A 1 118 ? 7.604 21.642 22.492 1.00 32.60 118 SER A N 1
ATOM 966 C CA . SER A 1 118 ? 6.729 20.845 21.641 1.00 31.85 118 SER A CA 1
ATOM 967 C C . SER A 1 118 ? 7.033 19.351 21.755 1.00 30.40 118 SER A C 1
ATOM 968 O O . SER A 1 118 ? 8.190 18.952 21.888 1.00 29.83 118 SER A O 1
ATOM 971 N N . LEU A 1 119 ? 5.987 18.531 21.710 1.00 28.93 119 LEU A N 1
ATOM 972 C CA . LEU A 1 119 ? 6.152 17.084 21.791 1.00 27.85 119 LEU A CA 1
ATOM 973 C C . LEU A 1 119 ? 6.717 16.580 20.467 1.00 26.59 119 LEU A C 1
ATOM 974 O O . LEU A 1 119 ? 6.169 16.862 19.394 1.00 26.16 119 LEU A O 1
ATOM 979 N N . LYS A 1 120 ? 7.809 15.826 20.554 1.00 24.04 120 LYS A N 1
ATOM 980 C CA . LYS A 1 120 ? 8.487 15.299 19.374 1.00 22.19 120 LYS A CA 1
ATOM 981 C C . LYS A 1 120 ? 8.544 13.774 19.353 1.00 20.37 120 LYS A C 1
ATOM 982 O O . LYS A 1 120 ? 9.005 13.171 18.375 1.00 19.07 120 LYS A O 1
ATOM 988 N N . CYS A 1 121 ? 8.063 13.156 20.426 1.00 17.15 121 CYS A N 1
ATOM 989 C CA . CYS A 1 121 ? 8.100 11.707 20.548 1.00 16.22 121 CYS A CA 1
ATOM 990 C C . CYS A 1 121 ? 7.304 11.319 21.790 1.00 15.87 121 CYS A C 1
ATOM 991 O O . CYS A 1 121 ? 7.326 12.029 22.795 1.00 15.47 121 CYS A O 1
ATOM 994 N N . ALA A 1 122 ? 6.589 10.205 21.720 1.00 14.75 122 ALA A N 1
ATOM 995 C CA . ALA A 1 122 ? 5.807 9.761 22.867 1.00 14.94 122 ALA A CA 1
ATOM 996 C C . ALA A 1 122 ? 6.728 9.144 23.909 1.00 14.60 122 ALA A C 1
ATOM 997 O O . ALA A 1 122 ? 7.846 8.740 23.599 1.00 14.40 122 ALA A O 1
ATOM 999 N N . GLN A 1 123 ? 6.252 9.083 25.148 1.00 14.59 123 GLN A N 1
ATOM 1000 C CA . GLN A 1 123 ? 7.012 8.472 26.238 1.00 13.86 123 GLN A CA 1
ATOM 1001 C C . GLN A 1 123 ? 6.715 6.978 26.075 1.00 13.35 123 GLN A C 1
ATOM 1002 O O . GLN A 1 123 ? 5.832 6.442 26.744 1.00 12.93 123 GLN A O 1
ATOM 1008 N N . TYR A 1 124 ? 7.452 6.317 25.182 1.00 11.58 124 TYR A N 1
ATOM 1009 C CA . TYR A 1 124 ? 7.217 4.910 24.874 1.00 11.39 124 TYR A CA 1
ATOM 1010 C C . TYR A 1 124 ? 7.878 3.863 25.766 1.00 10.42 124 TYR A C 1
ATOM 1011 O O . TYR A 1 124 ? 7.706 2.670 25.536 1.00 11.46 124 TYR A O 1
ATOM 1020 N N . TRP A 1 125 ? 8.634 4.304 26.768 1.00 11.20 125 TRP A N 1
ATOM 1021 C CA . TRP A 1 125 ? 9.276 3.367 27.696 1.00 11.25 125 TRP A CA 1
ATOM 1022 C C . TRP A 1 125 ? 8.959 3.852 29.120 1.00 12.04 125 TRP A C 1
ATOM 1023 O O . TRP A 1 125 ? 8.671 5.034 29.330 1.00 11.47 125 TRP A O 1
ATOM 1034 N N . PRO A 1 126 ? 8.980 2.943 30.111 1.00 13.03 126 PRO A N 1
ATOM 1035 C CA . PRO A 1 126 ? 8.684 3.306 31.503 1.00 13.37 126 PRO A CA 1
ATOM 1036 C C . PRO A 1 126 ? 9.757 4.178 32.153 1.00 13.81 126 PRO A C 1
ATOM 1037 O O . PRO A 1 126 ? 10.950 3.929 31.993 1.00 13.96 126 PRO A O 1
ATOM 1041 N N . GLN A 1 127 ? 9.322 5.188 32.899 1.00 14.54 127 GLN A N 1
ATOM 1042 C CA . GLN A 1 127 ? 10.248 6.070 33.588 1.00 15.72 127 GLN A CA 1
ATOM 1043 C C . GLN A 1 127 ? 10.542 5.586 35.009 1.00 15.24 127 GLN A C 1
ATOM 1044 O O . GLN A 1 127 ? 11.489 6.046 35.650 1.00 13.69 127 GLN A O 1
ATOM 1050 N N . LYS A 1 128 ? 9.733 4.648 35.490 1.00 14.03 128 LYS A N 1
ATOM 1051 C CA . LYS A 1 128 ? 9.907 4.105 36.832 1.00 13.92 128 LYS A CA 1
ATOM 1052 C C . LYS A 1 128 ? 9.778 2.588 36.840 1.00 12.56 128 LYS A C 1
ATOM 1053 O O . LYS A 1 128 ? 8.874 2.023 36.213 1.00 11.79 128 LYS A O 1
ATOM 1059 N N . GLU A 1 129 ? 10.685 1.938 37.564 1.00 11.72 129 GLU A N 1
ATOM 1060 C CA . GLU A 1 129 ? 10.688 0.491 37.687 1.00 11.32 129 GLU A CA 1
ATOM 1061 C C . GLU A 1 129 ? 9.327 -0.093 38.070 1.00 11.56 129 GLU A C 1
ATOM 1062 O O . GLU A 1 129 ? 8.871 -1.061 37.459 1.00 11.32 129 GLU A O 1
ATOM 1068 N N . GLU A 1 130 ? 8.684 0.508 39.071 1.00 11.54 130 GLU A N 1
ATOM 1069 C CA . GLU A 1 130 ? 7.401 0.025 39.580 1.00 12.70 130 GLU A CA 1
ATOM 1070 C C . GLU A 1 130 ? 6.178 0.339 38.714 1.00 13.03 130 GLU A C 1
ATOM 1071 O O . GLU A 1 130 ? 5.054 -0.043 39.059 1.00 12.08 130 GLU A O 1
ATOM 1077 N N . LYS A 1 131 ? 6.388 1.037 37.601 1.00 13.03 131 LYS A N 1
ATOM 1078 C CA . LYS A 1 131 ? 5.285 1.384 36.707 1.00 14.93 131 LYS A CA 1
ATOM 1079 C C . LYS A 1 131 ? 5.570 0.858 35.311 1.00 13.85 131 LYS A C 1
ATOM 1080 O O . LYS A 1 131 ? 5.920 1.624 34.412 1.00 13.16 131 LYS A O 1
ATOM 1086 N N . GLU A 1 132 ? 5.421 -0.447 35.131 1.00 13.04 132 GLU A N 1
ATOM 1087 C CA . GLU A 1 132 ? 5.673 -1.053 33.835 1.00 13.51 132 GLU A CA 1
ATOM 1088 C C . GLU A 1 132 ? 4.558 -0.680 32.856 1.00 13.71 132 GLU A C 1
ATOM 1089 O O . GLU A 1 132 ? 3.495 -0.210 33.263 1.00 13.06 132 GLU A O 1
ATOM 1095 N N . MET A 1 133 ? 4.812 -0.892 31.567 1.00 14.00 133 MET A N 1
ATOM 1096 C CA . MET A 1 133 ? 3.835 -0.576 30.531 1.00 14.24 133 MET A CA 1
ATOM 1097 C C . MET A 1 133 ? 3.364 -1.829 29.815 1.00 14.47 133 MET A C 1
ATOM 1098 O O . MET A 1 133 ? 4.142 -2.751 29.579 1.00 14.66 133 MET A O 1
ATOM 1103 N N . ILE A 1 134 ? 2.076 -1.864 29.494 1.00 14.42 134 ILE A N 1
ATOM 1104 C CA . ILE A 1 134 ? 1.510 -2.977 28.756 1.00 15.65 134 ILE A CA 1
ATOM 1105 C C . ILE A 1 134 ? 0.909 -2.393 27.492 1.00 15.50 134 ILE A C 1
ATOM 1106 O O . ILE A 1 134 ? 0.138 -1.439 27.543 1.00 15.95 134 ILE A O 1
ATOM 1111 N N . PHE A 1 135 ? 1.278 -2.957 26.355 1.00 15.84 135 PHE A N 1
ATOM 1112 C CA . PHE A 1 135 ? 0.757 -2.491 25.080 1.00 16.09 135 PHE A CA 1
ATOM 1113 C C . PHE A 1 135 ? -0.275 -3.533 24.680 1.00 16.92 135 PHE A C 1
ATOM 1114 O O . PHE A 1 135 ? 0.058 -4.612 24.188 1.00 16.57 135 PHE A O 1
ATOM 1122 N N . GLU A 1 136 ? -1.533 -3.194 24.939 1.00 18.81 136 GLU A N 1
ATOM 1123 C CA . GLU A 1 136 ? -2.669 -4.069 24.674 1.00 20.51 136 GLU A CA 1
ATOM 1124 C C . GLU A 1 136 ? -2.822 -4.531 23.236 1.00 19.76 136 GLU A C 1
ATOM 1125 O O . GLU A 1 136 ? -3.088 -5.708 22.982 1.00 19.39 136 GLU A O 1
ATOM 1131 N N . ASP A 1 137 ? -2.663 -3.608 22.295 1.00 18.87 137 ASP A N 1
ATOM 1132 C CA . ASP A 1 137 ? -2.835 -3.962 20.896 1.00 18.33 137 ASP A CA 1
ATOM 1133 C C . ASP A 1 137 ? -1.866 -5.018 20.374 1.00 18.22 137 ASP A C 1
ATOM 1134 O O . ASP A 1 137 ? -2.260 -5.889 19.599 1.00 18.05 137 ASP A O 1
ATOM 1139 N N . THR A 1 138 ? -0.608 -4.969 20.809 1.00 17.14 138 THR A N 1
ATOM 1140 C CA . THR A 1 138 ? 0.375 -5.938 20.348 1.00 16.59 138 THR A CA 1
ATOM 1141 C C . THR A 1 138 ? 0.741 -6.978 21.404 1.00 16.91 138 THR A C 1
ATOM 1142 O O . THR A 1 138 ? 1.599 -7.832 21.172 1.00 16.13 138 THR A O 1
ATOM 1146 N N . ASN A 1 139 ? 0.087 -6.893 22.560 1.00 17.40 139 ASN A N 1
ATOM 1147 C CA . ASN A 1 139 ? 0.296 -7.836 23.662 1.00 17.86 139 ASN A CA 1
ATOM 1148 C C . ASN A 1 139 ? 1.751 -7.910 24.122 1.00 17.18 139 ASN A C 1
ATOM 1149 O O . ASN A 1 139 ? 2.351 -8.982 24.152 1.00 17.65 139 ASN A O 1
ATOM 1154 N N . LEU A 1 140 ? 2.316 -6.766 24.485 1.00 16.24 140 LEU A N 1
ATOM 1155 C CA . LEU A 1 140 ? 3.693 -6.723 24.949 1.00 15.72 140 LEU A CA 1
ATOM 1156 C C . LEU A 1 140 ? 3.776 -5.989 26.284 1.00 15.43 140 LEU A C 1
ATOM 1157 O O . LEU A 1 140 ? 3.020 -5.045 26.527 1.00 14.78 140 LEU A O 1
ATOM 1162 N N . LYS A 1 141 ? 4.680 -6.441 27.150 1.00 14.00 141 LYS A N 1
ATOM 1163 C CA . LYS A 1 141 ? 4.892 -5.794 28.438 1.00 14.90 141 LYS A CA 1
ATOM 1164 C C . LYS A 1 141 ? 6.319 -5.241 28.438 1.00 13.70 141 LYS A C 1
ATOM 1165 O O . LYS A 1 141 ? 7.242 -5.888 27.945 1.00 15.00 141 LYS A O 1
ATOM 1171 N N . LEU A 1 142 ? 6.491 -4.042 28.982 1.00 13.26 142 LEU A N 1
ATOM 1172 C CA . LEU A 1 142 ? 7.803 -3.395 29.009 1.00 12.13 142 LEU A CA 1
ATOM 1173 C C . LEU A 1 142 ? 8.094 -2.877 30.413 1.00 11.28 142 LEU A C 1
ATOM 1174 O O . LEU A 1 142 ? 7.288 -2.148 30.984 1.00 11.13 142 LEU A O 1
ATOM 1179 N N . THR A 1 143 ? 9.252 -3.254 30.953 1.00 11.15 143 THR A N 1
ATOM 1180 C CA . THR A 1 143 ? 9.648 -2.861 32.305 1.00 10.77 143 THR A CA 1
ATOM 1181 C C . THR A 1 143 ? 11.034 -2.223 32.332 1.00 10.44 143 THR A C 1
ATOM 1182 O O . THR A 1 143 ? 11.966 -2.721 31.700 1.00 10.21 143 THR A O 1
ATOM 1186 N N . LEU A 1 144 ? 11.161 -1.121 33.064 1.00 10.37 144 LEU A N 1
ATOM 1187 C CA . LEU A 1 144 ? 12.456 -0.461 33.224 1.00 11.08 144 LEU A CA 1
ATOM 1188 C C . LEU A 1 144 ? 13.191 -1.277 34.287 1.00 12.09 144 LEU A C 1
ATOM 1189 O O . LEU A 1 144 ? 12.711 -1.396 35.416 1.00 12.28 144 LEU A O 1
ATOM 1194 N N . ILE A 1 145 ? 14.346 -1.831 33.937 1.00 12.73 145 ILE A N 1
ATOM 1195 C CA . ILE A 1 145 ? 15.108 -2.638 34.887 1.00 13.53 145 ILE A CA 1
ATOM 1196 C C . ILE A 1 145 ? 16.132 -1.777 35.611 1.00 14.72 145 ILE A C 1
ATOM 1197 O O . ILE A 1 145 ? 16.347 -1.916 36.822 1.00 14.85 145 ILE A O 1
ATOM 1202 N N . SER A 1 146 ? 16.774 -0.886 34.867 1.00 15.50 146 SER A N 1
ATOM 1203 C CA . SER A 1 146 ? 17.734 0.024 35.471 1.00 16.96 146 SER A CA 1
ATOM 1204 C C . SER A 1 146 ? 18.119 1.077 34.463 1.00 17.71 146 SER A C 1
ATOM 1205 O O . SER A 1 146 ? 17.846 0.933 33.273 1.00 17.10 146 SER A O 1
ATOM 1208 N N . GLU A 1 147 ? 18.737 2.148 34.941 1.00 19.05 147 GLU A N 1
ATOM 1209 C CA . GLU A 1 147 ? 19.181 3.193 34.046 1.00 20.89 147 GLU A CA 1
ATOM 1210 C C . GLU A 1 147 ? 20.413 3.878 34.612 1.00 21.43 147 GLU A C 1
ATOM 1211 O O . GLU A 1 147 ? 20.524 4.099 35.820 1.00 22.02 147 GLU A O 1
ATOM 1217 N N . ASP A 1 148 ? 21.347 4.182 33.727 1.00 20.39 148 ASP A N 1
ATOM 1218 C CA . ASP A 1 148 ? 22.587 4.840 34.100 1.00 21.09 148 ASP A CA 1
ATOM 1219 C C . ASP A 1 148 ? 22.581 6.203 33.418 1.00 21.09 148 ASP A C 1
ATOM 1220 O O . ASP A 1 148 ? 22.779 6.304 32.202 1.00 19.91 148 ASP A O 1
ATOM 1225 N N . ILE A 1 149 ? 22.331 7.242 34.209 1.00 20.39 149 ILE A N 1
ATOM 1226 C CA . ILE A 1 149 ? 22.256 8.604 33.701 1.00 21.74 149 ILE A CA 1
ATOM 1227 C C . ILE A 1 149 ? 23.586 9.350 33.720 1.00 21.86 149 ILE A C 1
ATOM 1228 O O . ILE A 1 149 ? 24.186 9.537 34.775 1.00 21.13 149 ILE A O 1
ATOM 1233 N N . LYS A 1 150 ? 24.046 9.770 32.546 1.00 22.35 150 LYS A N 1
ATOM 1234 C CA . LYS A 1 150 ? 25.290 10.519 32.454 1.00 22.74 150 LYS A CA 1
ATOM 1235 C C . LYS A 1 150 ? 24.959 11.956 32.057 1.00 22.96 150 LYS A C 1
ATOM 1236 O O . LYS A 1 150 ? 23.799 12.278 31.817 1.00 22.61 150 LYS A O 1
ATOM 1242 N N . SER A 1 151 ? 25.965 12.822 31.991 1.00 23.01 151 SER A N 1
ATOM 1243 C CA . SER A 1 151 ? 25.721 14.227 31.678 1.00 23.48 151 SER A CA 1
ATOM 1244 C C . SER A 1 151 ? 24.976 14.528 30.382 1.00 23.06 151 SER A C 1
ATOM 1245 O O . SER A 1 151 ? 24.134 15.423 30.353 1.00 23.79 151 SER A O 1
ATOM 1248 N N . TYR A 1 152 ? 25.264 13.792 29.316 1.00 21.94 152 TYR A N 1
ATOM 1249 C C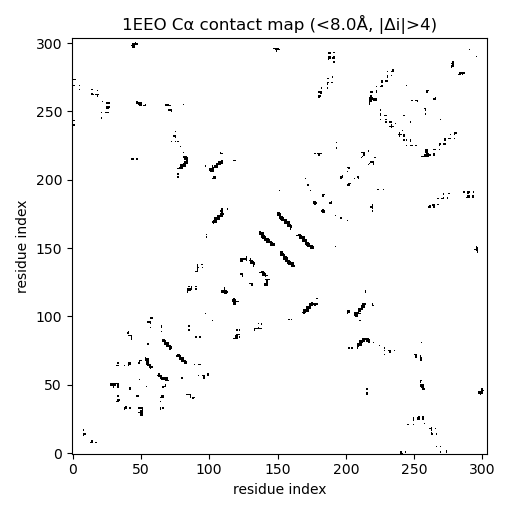A . TYR A 1 152 ? 24.587 14.070 28.054 1.00 21.27 152 TYR A CA 1
ATOM 1250 C C . TYR A 1 152 ? 23.910 12.869 27.391 1.00 20.43 152 TYR A C 1
ATOM 1251 O O . TYR A 1 152 ? 23.462 12.957 26.249 1.00 20.11 152 TYR A O 1
ATOM 1260 N N . TYR A 1 153 ? 23.861 11.743 28.091 1.00 18.92 153 TYR A N 1
ATOM 1261 C CA . TYR A 1 153 ? 23.188 10.568 27.558 1.00 18.35 153 TYR A CA 1
ATOM 1262 C C . TYR A 1 153 ? 22.849 9.630 28.705 1.00 17.75 153 TYR A C 1
ATOM 1263 O O . TYR A 1 153 ? 23.426 9.724 29.796 1.00 16.83 153 TYR A O 1
ATOM 1272 N N . THR A 1 154 ? 21.893 8.744 28.458 1.00 15.65 154 THR A N 1
ATOM 1273 C CA . THR A 1 154 ? 21.443 7.797 29.472 1.00 15.26 154 THR A CA 1
ATOM 1274 C C . THR A 1 154 ? 21.327 6.421 28.841 1.00 14.90 154 THR A C 1
ATOM 1275 O O . THR A 1 154 ? 20.886 6.305 27.698 1.00 14.22 154 THR A O 1
ATOM 1279 N N . VAL A 1 155 ? 21.743 5.388 29.571 1.00 14.17 155 VAL A N 1
ATOM 1280 C CA . VAL A 1 155 ? 21.631 4.019 29.088 1.00 14.20 155 VAL A CA 1
ATOM 1281 C C . VAL A 1 155 ? 20.649 3.311 30.011 1.00 14.59 155 VAL A C 1
ATOM 1282 O O . VAL A 1 155 ? 20.772 3.391 31.238 1.00 14.36 155 VAL A O 1
ATOM 1286 N N . ARG A 1 156 ? 19.662 2.641 29.423 1.00 13.20 156 ARG A N 1
ATOM 1287 C CA . ARG A 1 156 ? 18.668 1.934 30.219 1.00 13.42 156 ARG A CA 1
ATOM 1288 C C . ARG A 1 156 ? 18.580 0.480 29.824 1.00 13.64 156 ARG A C 1
ATOM 1289 O O . ARG A 1 156 ? 18.789 0.126 28.665 1.00 12.90 156 ARG A O 1
ATOM 1297 N N . GLN A 1 157 ? 18.289 -0.359 30.814 1.00 13.34 157 GLN A N 1
ATOM 1298 C CA . GLN A 1 157 ? 18.082 -1.776 30.590 1.00 13.76 157 GLN A CA 1
ATOM 1299 C C . GLN A 1 157 ? 16.571 -1.949 30.692 1.00 13.05 157 GLN A C 1
ATOM 1300 O O . GLN A 1 157 ? 15.968 -1.568 31.697 1.00 12.94 157 GLN A O 1
ATOM 1306 N N . LEU A 1 158 ? 15.962 -2.494 29.647 1.00 11.88 158 LEU A N 1
ATOM 1307 C CA . LEU A 1 158 ? 14.526 -2.719 29.636 1.00 11.56 158 LEU A CA 1
ATOM 1308 C C . LEU A 1 158 ? 14.258 -4.192 29.411 1.00 12.63 158 LEU A C 1
ATOM 1309 O O . LEU A 1 158 ? 15.054 -4.881 28.764 1.00 12.76 158 LEU A O 1
ATOM 1314 N N . GLU A 1 159 ? 13.150 -4.679 29.958 1.00 12.44 159 GLU A N 1
ATOM 1315 C CA . GLU A 1 159 ? 12.764 -6.060 29.724 1.00 13.03 159 GLU A CA 1
ATOM 1316 C C . GLU A 1 159 ? 11.495 -6.014 28.895 1.00 12.25 159 GLU A C 1
ATOM 1317 O O . GLU A 1 159 ? 10.487 -5.435 29.306 1.00 11.77 159 GLU A O 1
ATOM 1323 N N . LEU A 1 160 ? 11.560 -6.619 27.720 1.00 12.80 160 LEU A N 1
ATOM 1324 C CA . LEU A 1 160 ? 10.424 -6.664 26.812 1.00 13.37 160 LEU A CA 1
ATOM 1325 C C . LEU A 1 160 ? 9.883 -8.089 26.834 1.00 14.46 160 LEU A C 1
ATOM 1326 O O . LEU A 1 160 ? 10.630 -9.040 26.610 1.00 15.11 160 LEU A O 1
ATOM 1331 N N . GLU A 1 161 ? 8.592 -8.240 27.108 1.00 16.10 161 GLU A N 1
ATOM 1332 C CA . GLU A 1 161 ? 7.995 -9.569 27.153 1.00 17.01 161 GLU A CA 1
ATOM 1333 C C . GLU A 1 161 ? 6.861 -9.747 26.161 1.00 17.62 161 GLU A C 1
ATOM 1334 O O . GLU A 1 161 ? 5.969 -8.899 26.063 1.00 17.09 161 GLU A O 1
ATOM 1340 N N . ASN A 1 162 ? 6.916 -10.845 25.411 1.00 18.03 162 ASN A N 1
ATOM 1341 C CA . ASN A 1 162 ? 5.862 -11.183 24.463 1.00 19.50 162 ASN A CA 1
ATOM 1342 C C . ASN A 1 162 ? 4.858 -11.898 25.362 1.00 20.21 162 ASN A C 1
ATOM 1343 O O . ASN A 1 162 ? 5.125 -13.002 25.837 1.00 19.62 162 ASN A O 1
ATOM 1348 N N . LEU A 1 163 ? 3.721 -11.262 25.618 1.00 21.38 163 LEU A N 1
ATOM 1349 C CA . LEU A 1 163 ? 2.717 -11.847 26.498 1.00 22.70 163 LEU A CA 1
ATOM 1350 C C . LEU A 1 163 ? 2.001 -13.054 25.896 1.00 24.62 163 LEU A C 1
ATOM 1351 O O . LEU A 1 163 ? 1.311 -13.786 26.595 1.00 24.99 163 LEU A O 1
ATOM 1356 N N . THR A 1 164 ? 2.173 -13.260 24.597 1.00 26.91 164 THR A N 1
ATOM 1357 C CA . THR A 1 164 ? 1.542 -14.384 23.922 1.00 29.23 164 THR A CA 1
ATOM 1358 C C . THR A 1 164 ? 2.362 -15.659 24.121 1.00 30.35 164 THR A C 1
ATOM 1359 O O . THR A 1 164 ? 1.807 -16.728 24.371 1.00 30.95 164 THR A O 1
ATOM 1363 N N . THR A 1 165 ? 3.683 -15.531 24.022 1.00 31.53 165 THR A N 1
ATOM 1364 C CA . THR A 1 165 ? 4.592 -16.667 24.172 1.00 32.48 165 THR A CA 1
ATOM 1365 C C . THR A 1 165 ? 5.272 -16.716 25.530 1.00 32.83 165 THR A C 1
ATOM 1366 O O . THR A 1 165 ? 5.949 -17.692 25.853 1.00 33.30 165 THR A O 1
ATOM 1370 N N . GLN A 1 166 ? 5.110 -15.656 26.315 1.00 33.05 166 GLN A N 1
ATOM 1371 C CA . GLN A 1 166 ? 5.694 -15.584 27.649 1.00 33.16 166 GLN A CA 1
ATOM 1372 C C . GLN A 1 166 ? 7.218 -15.402 27.654 1.00 32.46 166 GLN A C 1
ATOM 1373 O O . GLN A 1 166 ? 7.837 -15.322 28.720 1.00 32.42 166 GLN A O 1
ATOM 1379 N N . GLU A 1 167 ? 7.834 -15.345 26.478 1.00 30.60 167 GLU A N 1
ATOM 1380 C CA . GLU A 1 167 ? 9.279 -15.172 26.429 1.00 29.35 167 GLU A CA 1
ATOM 1381 C C . GLU A 1 167 ? 9.661 -13.711 26.654 1.00 27.62 167 GLU A C 1
ATOM 1382 O O . GLU A 1 167 ? 8.886 -12.798 26.357 1.00 26.25 167 GLU A O 1
ATOM 1388 N N . THR A 1 168 ? 10.854 -13.499 27.196 1.00 25.37 168 THR A N 1
ATOM 1389 C CA . THR A 1 168 ? 11.328 -12.154 27.485 1.00 23.88 168 THR A CA 1
ATOM 1390 C C . THR A 1 168 ? 12.699 -11.886 26.887 1.00 22.71 168 THR A C 1
ATOM 1391 O O . THR A 1 168 ? 13.469 -12.813 26.603 1.00 22.51 168 THR A O 1
ATOM 1395 N N . ARG A 1 169 ? 13.001 -10.606 26.705 1.00 20.88 169 ARG A N 1
ATOM 1396 C CA . ARG A 1 169 ? 14.276 -10.196 26.150 1.00 19.66 169 ARG A CA 1
ATOM 1397 C C . ARG A 1 169 ? 14.762 -8.912 26.794 1.00 18.67 169 ARG A C 1
ATOM 1398 O O . ARG A 1 169 ? 13.967 -8.066 27.202 1.00 18.17 169 ARG A O 1
ATOM 1406 N N . GLU A 1 170 ? 16.076 -8.774 26.885 1.00 17.18 170 GLU A N 1
ATOM 1407 C CA . GLU A 1 170 ? 16.642 -7.566 27.441 1.00 16.89 170 GLU A CA 1
ATOM 1408 C C . GLU A 1 170 ? 16.940 -6.646 26.277 1.00 15.70 170 GLU A C 1
ATOM 1409 O O . GLU A 1 170 ? 17.595 -7.042 25.306 1.00 15.40 170 GLU A O 1
ATOM 1415 N N . ILE A 1 171 ? 16.430 -5.427 26.369 1.00 13.41 171 ILE A N 1
ATOM 1416 C CA . ILE A 1 171 ? 16.645 -4.424 25.337 1.00 12.84 171 ILE A CA 1
ATOM 1417 C C . ILE A 1 171 ? 17.448 -3.291 25.960 1.00 12.37 171 ILE A C 1
ATOM 1418 O O . ILE A 1 171 ? 17.132 -2.837 27.061 1.00 12.49 171 ILE A O 1
ATOM 1423 N N . LEU A 1 172 ? 18.493 -2.846 25.268 1.00 11.18 172 LEU A N 1
ATOM 1424 C CA . LEU A 1 172 ? 19.306 -1.747 25.771 1.00 11.47 172 LEU A CA 1
ATOM 1425 C C . LEU A 1 172 ? 18.844 -0.480 25.074 1.00 10.63 172 LEU A C 1
ATOM 1426 O O . LEU A 1 172 ? 18.699 -0.452 23.859 1.00 10.32 172 LEU A O 1
ATOM 1431 N N . HIS A 1 173 ? 18.594 0.557 25.860 1.00 10.31 173 HIS A N 1
ATOM 1432 C CA . HIS A 1 173 ? 18.117 1.826 25.331 1.00 10.44 173 HIS A CA 1
ATOM 1433 C C . HIS A 1 173 ? 19.224 2.854 25.504 1.00 10.88 173 HIS A C 1
ATOM 1434 O O . HIS A 1 173 ? 19.619 3.155 26.627 1.00 11.22 173 HIS A O 1
ATOM 1441 N N . PHE A 1 174 ? 19.727 3.385 24.393 1.00 11.12 174 PHE A N 1
ATOM 1442 C CA . PHE A 1 174 ? 20.804 4.374 24.425 1.00 11.75 174 PHE A CA 1
ATOM 1443 C C . PHE A 1 174 ? 20.192 5.705 24.045 1.00 12.19 174 PHE A C 1
ATOM 1444 O O . PHE A 1 174 ? 19.895 5.954 22.879 1.00 11.15 174 PHE A O 1
ATOM 1452 N N . HIS A 1 175 ? 20.020 6.560 25.043 1.00 11.93 175 HIS A N 1
ATOM 1453 C CA . HIS A 1 175 ? 19.371 7.840 24.847 1.00 12.47 175 HIS A CA 1
ATOM 1454 C C . HIS A 1 175 ? 20.297 9.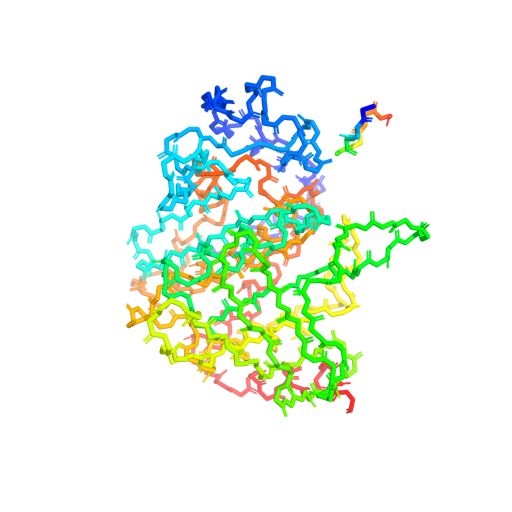049 24.903 1.00 12.97 175 HIS A C 1
ATOM 1455 O O . HIS A 1 175 ? 20.800 9.417 25.973 1.00 12.13 175 HIS A O 1
ATOM 1462 N N . TYR A 1 176 ? 20.513 9.666 23.745 1.00 13.31 176 TYR A N 1
ATOM 1463 C CA . TYR A 1 176 ? 21.351 10.865 23.657 1.00 13.34 176 TYR A CA 1
ATOM 1464 C C . TYR A 1 176 ? 20.400 12.008 24.009 1.00 13.77 176 TYR A C 1
ATOM 1465 O O . TYR A 1 176 ? 19.478 12.322 23.256 1.00 12.93 176 TYR A O 1
ATOM 1474 N N . THR A 1 177 ? 20.630 12.631 25.157 1.00 14.35 177 THR A N 1
ATOM 1475 C CA . THR A 1 177 ? 19.742 13.668 25.657 1.00 16.49 177 THR A CA 1
ATOM 1476 C C . THR A 1 177 ? 20.104 15.123 25.384 1.00 17.24 177 THR A C 1
ATOM 1477 O O . THR A 1 177 ? 19.335 16.018 25.733 1.00 18.22 177 THR A O 1
ATOM 1481 N N . THR A 1 178 ? 21.247 15.366 24.751 1.00 17.88 178 THR A N 1
ATOM 1482 C CA . THR A 1 178 ? 21.672 16.740 24.498 1.00 18.60 178 THR A CA 1
ATOM 1483 C C . THR A 1 178 ? 21.910 17.130 23.034 1.00 19.27 178 THR A C 1
ATOM 1484 O O . THR A 1 178 ? 22.676 18.054 22.755 1.00 19.52 178 THR A O 1
ATOM 1488 N N . TRP A 1 179 ? 21.253 16.435 22.110 1.00 18.07 179 TRP A N 1
ATOM 1489 C CA . TRP A 1 179 ? 21.401 16.707 20.678 1.00 17.56 179 TRP A CA 1
ATOM 1490 C C . TRP A 1 179 ? 20.176 17.478 20.180 1.00 18.41 179 TRP A C 1
ATOM 1491 O O . TRP A 1 179 ? 19.106 16.903 19.990 1.00 18.55 179 TRP A O 1
ATOM 1502 N N . PRO A 1 180 ? 20.320 18.797 19.967 1.00 19.07 180 PRO A N 1
ATOM 1503 C CA . PRO A 1 180 ? 19.228 19.664 19.495 1.00 19.42 180 PRO A CA 1
ATOM 1504 C C . PRO A 1 180 ? 18.632 19.227 18.148 1.00 19.83 180 PRO A C 1
ATOM 1505 O O . PRO A 1 180 ? 19.339 18.681 17.300 1.00 18.44 180 PRO A O 1
ATOM 1509 N N . ASP A 1 181 ? 17.338 19.471 17.947 1.00 20.48 181 ASP A N 1
ATOM 1510 C CA . ASP A 1 181 ? 16.720 19.111 16.679 1.00 21.41 181 ASP A CA 1
ATOM 1511 C C . ASP A 1 181 ? 17.331 20.004 15.600 1.00 20.54 181 ASP A C 1
ATOM 1512 O O . ASP A 1 181 ? 17.504 21.214 15.802 1.00 20.50 181 ASP A O 1
ATOM 1517 N N . PHE A 1 182 ? 17.681 19.399 14.468 1.00 18.99 182 PHE A N 1
ATOM 1518 C CA . PHE A 1 182 ? 18.302 20.122 13.365 1.00 19.29 182 PHE A CA 1
ATOM 1519 C C . PHE A 1 182 ? 19.601 20.747 13.851 1.00 18.43 182 PHE A C 1
ATOM 1520 O O . PHE A 1 182 ? 20.067 21.751 13.310 1.00 18.72 182 PHE A O 1
ATOM 1528 N N . GLY A 1 183 ? 20.189 20.118 14.866 1.00 17.92 183 GLY A N 1
ATOM 1529 C CA . GLY A 1 183 ? 21.442 20.593 15.434 1.00 17.62 183 GLY A CA 1
ATOM 1530 C C . GLY A 1 183 ? 22.519 19.522 15.371 1.00 17.96 183 GLY A C 1
ATOM 1531 O O . GLY A 1 183 ? 22.336 18.488 14.721 1.00 17.87 183 GLY A O 1
ATOM 1532 N N . VAL A 1 184 ? 23.642 19.757 16.048 1.00 16.84 184 VAL A N 1
ATOM 1533 C CA . VAL A 1 184 ? 24.750 18.803 16.049 1.00 17.31 184 VAL A CA 1
ATOM 1534 C C . VAL A 1 184 ? 25.184 18.502 17.484 1.00 17.55 184 VAL A C 1
ATOM 1535 O O . VAL A 1 184 ? 24.854 19.253 18.406 1.00 18.02 184 VAL A O 1
ATOM 1539 N N . PRO A 1 185 ? 25.909 17.391 17.695 1.00 17.63 185 PRO A N 1
ATOM 1540 C CA . PRO A 1 185 ? 26.359 17.057 19.054 1.00 17.91 185 PRO A CA 1
ATOM 1541 C C . PRO A 1 185 ? 27.302 18.153 19.554 1.00 19.61 185 PRO A C 1
ATOM 1542 O O . PRO A 1 185 ? 27.833 18.927 18.755 1.00 19.05 185 PRO A O 1
ATOM 1546 N N . GLU A 1 186 ? 27.528 18.211 20.862 1.00 20.90 186 GLU A N 1
ATOM 1547 C CA . GLU A 1 186 ? 28.410 19.238 21.414 1.00 22.87 186 GLU A CA 1
ATOM 1548 C C . GLU A 1 186 ? 29.831 19.163 20.858 1.00 22.14 186 GLU A C 1
ATOM 1549 O O . GLU A 1 186 ? 30.524 20.176 20.768 1.00 22.63 186 GLU A O 1
ATOM 1555 N N . SER A 1 187 ? 30.261 17.970 20.463 1.00 21.44 187 SER A N 1
ATOM 1556 C CA . SER A 1 187 ? 31.596 17.798 19.910 1.00 20.88 187 SER A CA 1
ATOM 1557 C C . SER A 1 187 ? 31.758 16.398 19.341 1.00 20.61 187 SER A C 1
ATOM 1558 O O . SER A 1 187 ? 31.014 15.485 19.701 1.00 21.37 187 SER A O 1
ATOM 1561 N N . PRO A 1 188 ? 32.729 16.211 18.433 1.00 19.92 188 PRO A N 1
ATOM 1562 C CA . PRO A 1 188 ? 32.929 14.875 17.871 1.00 19.41 188 PRO A CA 1
ATOM 1563 C C . PRO A 1 188 ? 33.181 13.895 19.020 1.00 19.51 188 PRO A C 1
ATOM 1564 O O . PRO A 1 188 ? 32.742 12.745 18.983 1.00 19.02 188 PRO A O 1
ATOM 1568 N N . ALA A 1 189 ? 33.878 14.372 20.051 1.00 18.34 189 ALA A N 1
ATOM 1569 C CA . ALA A 1 189 ? 34.194 13.532 21.202 1.00 18.03 189 ALA A CA 1
ATOM 1570 C C . ALA A 1 189 ? 32.959 12.963 21.885 1.00 17.07 189 ALA A C 1
ATOM 1571 O O . ALA A 1 189 ? 32.859 11.756 22.071 1.00 16.39 189 ALA A O 1
ATOM 1573 N N . SER A 1 190 ? 32.017 13.825 22.256 1.00 16.92 190 SER A N 1
ATOM 1574 C CA . SER A 1 190 ? 30.817 13.361 22.936 1.00 17.32 190 SER A CA 1
ATOM 1575 C C . SER A 1 190 ? 30.042 12.377 22.068 1.00 16.20 190 SER A C 1
ATOM 1576 O O . SER A 1 190 ? 29.546 11.367 22.559 1.00 14.94 190 SER A O 1
ATOM 1579 N N . PHE A 1 191 ? 29.951 12.670 20.773 1.00 15.23 191 PHE A N 1
ATOM 1580 C CA . PHE A 1 191 ? 29.240 11.787 19.847 1.00 13.97 191 PHE A CA 1
ATOM 1581 C C . PHE A 1 191 ? 29.894 10.407 19.742 1.00 13.08 191 PHE A C 1
ATOM 1582 O O . PHE A 1 191 ? 29.217 9.379 19.841 1.00 12.87 191 PHE A O 1
ATOM 1590 N N . LEU A 1 192 ? 31.207 10.384 19.532 1.00 12.13 192 LEU A N 1
ATOM 1591 C CA . LEU A 1 192 ? 31.935 9.132 19.390 1.00 12.73 192 LEU A CA 1
ATOM 1592 C C . LEU A 1 192 ? 31.933 8.320 20.682 1.00 13.05 192 LEU A C 1
ATOM 1593 O O . LEU A 1 192 ? 31.847 7.099 20.645 1.00 12.88 192 LEU A O 1
ATOM 1598 N N . ASN A 1 193 ? 32.024 8.999 21.821 1.00 13.20 193 ASN A N 1
ATOM 1599 C CA . ASN A 1 193 ? 32.010 8.297 23.100 1.00 13.92 193 ASN A CA 1
ATOM 1600 C C . ASN A 1 193 ? 30.686 7.525 23.147 1.00 13.50 193 ASN A C 1
ATOM 1601 O O . ASN A 1 193 ? 30.651 6.337 23.486 1.00 13.62 193 ASN A O 1
ATOM 1606 N N . PHE A 1 194 ? 29.605 8.208 22.772 1.00 12.26 194 PHE A N 1
ATOM 1607 C CA . PHE A 1 194 ? 28.273 7.608 22.738 1.00 11.97 194 PHE A CA 1
ATOM 1608 C C . PHE A 1 194 ? 28.226 6.438 21.742 1.00 12.25 194 PHE A C 1
ATOM 1609 O O . PHE A 1 194 ? 27.794 5.335 22.086 1.00 11.46 194 PHE A O 1
ATOM 1617 N N . LEU A 1 195 ? 28.674 6.672 20.510 1.00 11.17 195 LEU A N 1
ATOM 1618 C CA . LEU A 1 195 ? 28.667 5.618 19.498 1.00 11.51 195 LEU A CA 1
ATOM 1619 C C . LEU A 1 195 ? 29.448 4.382 19.950 1.00 12.52 195 LEU A C 1
ATOM 1620 O O . LEU A 1 195 ? 28.987 3.246 19.783 1.00 10.90 195 LEU A O 1
ATOM 1625 N N . PHE A 1 196 ? 30.629 4.585 20.522 1.00 12.49 196 PHE A N 1
ATOM 1626 C CA . PHE A 1 196 ? 31.394 3.420 20.947 1.00 14.42 196 PHE A CA 1
ATOM 1627 C C . PHE A 1 196 ? 30.784 2.701 22.132 1.00 14.34 196 PHE A C 1
ATOM 1628 O O . PHE A 1 196 ? 31.038 1.517 22.330 1.00 15.43 196 PHE A O 1
ATOM 1636 N N . LYS A 1 197 ? 29.964 3.404 22.903 1.00 14.39 197 LYS A N 1
ATOM 1637 C CA . LYS A 1 197 ? 29.283 2.781 24.036 1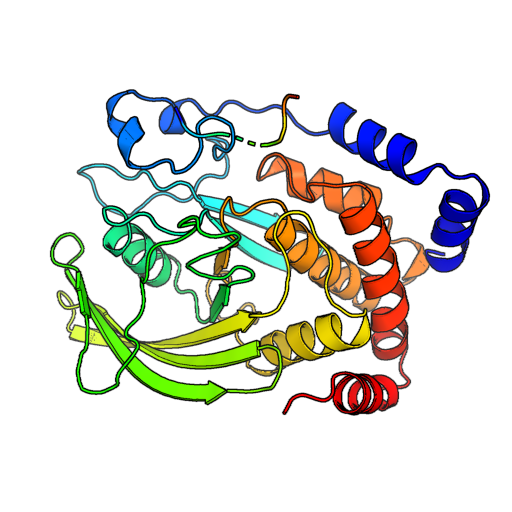.00 15.67 197 LYS A CA 1
ATOM 1638 C C . LYS A 1 197 ? 28.254 1.808 23.438 1.00 14.56 197 LYS A C 1
ATOM 1639 O O . LYS A 1 197 ? 28.093 0.677 23.900 1.00 14.21 197 LYS A O 1
ATOM 1645 N N . VAL A 1 198 ? 27.557 2.263 22.400 1.00 13.03 198 VAL A N 1
ATOM 1646 C CA . VAL A 1 198 ? 26.571 1.419 21.736 1.00 11.74 198 VAL A CA 1
ATOM 1647 C C . VAL A 1 198 ? 27.280 0.204 21.148 1.00 12.43 198 VAL A C 1
ATOM 1648 O O . VAL A 1 198 ? 26.823 -0.923 21.284 1.00 12.21 198 VAL A O 1
ATOM 1652 N N . ARG A 1 199 ? 28.406 0.445 20.489 1.00 12.60 199 ARG A N 1
ATOM 1653 C CA . ARG A 1 199 ? 29.178 -0.632 19.895 1.00 13.18 199 ARG A CA 1
ATOM 1654 C C . ARG A 1 199 ? 29.643 -1.654 20.943 1.00 14.35 199 ARG A C 1
ATOM 1655 O O . ARG A 1 199 ? 29.453 -2.856 20.769 1.00 13.49 199 ARG A O 1
ATOM 1663 N N . GLU A 1 200 ? 30.235 -1.168 22.029 1.00 15.94 200 GLU A N 1
ATOM 1664 C CA . GLU A 1 200 ? 30.758 -2.047 23.075 1.00 17.96 200 GLU A CA 1
ATOM 1665 C C . GLU A 1 200 ? 29.697 -2.884 23.778 1.00 17.95 200 GLU A C 1
ATOM 1666 O O . GLU A 1 200 ? 30.012 -3.910 24.381 1.00 17.91 200 GLU A O 1
ATOM 1672 N N . SER A 1 201 ? 28.448 -2.443 23.707 1.00 17.55 201 SER A N 1
ATOM 1673 C CA . SER A 1 201 ? 27.345 -3.149 24.354 1.00 16.99 201 SER A CA 1
ATOM 1674 C C . SER A 1 201 ? 27.003 -4.439 23.620 1.00 17.18 201 SER A C 1
ATOM 1675 O O . SER A 1 201 ? 26.306 -5.306 24.156 1.00 17.44 201 SER A O 1
ATOM 1678 N N . GLY A 1 202 ? 27.472 -4.553 22.387 1.00 16.86 202 GLY A N 1
ATOM 1679 C CA . GLY A 1 202 ? 27.176 -5.733 21.596 1.00 18.35 202 GLY A CA 1
ATOM 1680 C C . GLY A 1 202 ? 25.884 -5.584 20.806 1.00 18.95 202 GLY A C 1
ATOM 1681 O O . GLY A 1 202 ? 25.530 -6.458 20.014 1.00 19.55 202 GLY A O 1
ATOM 1682 N N . SER A 1 203 ? 25.183 -4.469 21.003 1.00 19.03 203 SER A N 1
ATOM 1683 C CA . SER A 1 203 ? 23.915 -4.225 20.312 1.00 19.41 203 SER A CA 1
ATOM 1684 C C . SER A 1 203 ? 23.978 -4.187 18.784 1.00 19.93 203 SER A C 1
ATOM 1685 O O . SER A 1 203 ? 22.985 -4.471 18.123 1.00 20.61 203 SER A O 1
ATOM 1688 N N . LEU A 1 204 ? 25.129 -3.826 18.225 1.00 19.40 204 LEU A N 1
ATOM 1689 C CA . LEU A 1 204 ? 25.275 -3.738 16.776 1.00 20.16 204 LEU A CA 1
ATOM 1690 C C . LEU A 1 204 ? 25.829 -5.016 16.168 1.00 20.39 204 LEU A C 1
ATOM 1691 O O . LEU A 1 204 ? 26.105 -5.073 14.966 1.00 20.66 204 LEU A O 1
ATOM 1696 N N . SER A 1 205 ? 25.988 -6.039 16.999 1.00 20.93 205 SER A N 1
ATOM 1697 C CA . SER A 1 205 ? 26.506 -7.317 16.540 1.00 21.69 205 SER A CA 1
ATOM 1698 C C . SER A 1 205 ? 25.591 -7.968 15.512 1.00 21.80 205 SER A C 1
ATOM 1699 O O . SER A 1 205 ? 24.364 -7.870 15.603 1.00 20.70 205 SER A O 1
ATOM 1702 N N . PRO A 1 206 ? 26.182 -8.642 14.513 1.00 22.50 206 PRO A N 1
ATOM 1703 C CA . PRO A 1 206 ? 25.400 -9.313 13.473 1.00 23.25 206 PRO A CA 1
ATOM 1704 C C . PRO A 1 206 ? 24.595 -10.500 14.021 1.00 23.63 206 PRO A C 1
ATOM 1705 O O . PRO A 1 206 ? 23.751 -11.060 13.320 1.00 24.20 206 PRO A O 1
ATOM 1709 N N . GLU A 1 207 ? 24.844 -10.870 15.277 1.00 23.62 207 GLU A N 1
ATOM 1710 C CA . GLU A 1 207 ? 24.120 -11.979 15.898 1.00 23.65 207 GLU A CA 1
ATOM 1711 C C . GLU A 1 207 ? 22.720 -11.534 16.323 1.00 22.36 207 GLU A C 1
ATOM 1712 O O . GLU A 1 207 ? 21.854 -12.363 16.614 1.00 22.11 207 GLU A O 1
ATOM 1718 N N . HIS A 1 208 ? 22.504 -10.222 16.365 1.00 19.53 208 HIS A N 1
ATOM 1719 C CA . HIS A 1 208 ? 21.206 -9.678 16.746 1.00 17.65 208 HIS A CA 1
ATOM 1720 C C . HIS A 1 208 ? 20.515 -9.095 15.530 1.00 16.42 208 HIS A C 1
ATOM 1721 O O . HIS A 1 208 ? 21.114 -8.973 14.466 1.00 16.49 208 HIS A O 1
ATOM 1728 N N . GLY A 1 209 ? 19.247 -8.736 15.698 1.00 14.38 209 GLY A N 1
ATOM 1729 C CA . GLY A 1 209 ? 18.528 -8.118 14.610 1.00 13.66 209 GLY A CA 1
ATOM 1730 C C . GLY A 1 209 ? 19.096 -6.714 14.501 1.00 13.10 209 GLY A C 1
ATOM 1731 O O . GLY A 1 209 ? 19.916 -6.307 15.340 1.00 12.55 209 GLY A O 1
ATOM 1732 N N . PRO A 1 210 ? 18.693 -5.943 13.483 1.00 13.16 210 PRO A N 1
ATOM 1733 C CA . PRO A 1 210 ? 19.216 -4.580 13.340 1.00 12.37 210 PRO A CA 1
ATOM 1734 C C . PRO A 1 210 ? 18.838 -3.648 14.496 1.00 11.61 210 PRO A C 1
ATOM 1735 O O . PRO A 1 210 ? 17.728 -3.713 15.022 1.00 11.84 210 PRO A O 1
ATOM 1739 N N . VAL A 1 211 ? 19.770 -2.792 14.897 1.00 10.53 211 VAL A N 1
ATOM 1740 C CA . VAL A 1 211 ? 19.499 -1.834 15.963 1.00 11.07 211 VAL A CA 1
ATOM 1741 C C . VAL A 1 211 ? 18.418 -0.883 15.443 1.00 10.49 211 VAL A C 1
ATOM 1742 O O . VAL A 1 211 ? 18.385 -0.586 14.250 1.00 10.50 211 VAL A O 1
ATOM 1746 N N . VAL A 1 212 ? 17.530 -0.435 16.328 1.00 9.08 212 VAL A N 1
ATOM 1747 C CA . VAL A 1 212 ? 16.490 0.517 15.941 1.00 9.61 212 VAL A CA 1
ATOM 1748 C C . VAL A 1 212 ? 17.012 1.900 16.319 1.00 9.70 212 VAL A C 1
ATOM 1749 O O . VAL A 1 212 ? 17.321 2.154 17.479 1.00 10.98 212 VAL A O 1
ATOM 1753 N N . VAL A 1 213 ? 17.136 2.784 15.332 1.00 8.68 213 VAL A N 1
ATOM 1754 C CA . VAL A 1 213 ? 17.633 4.133 15.574 1.00 7.77 213 VAL A CA 1
ATOM 1755 C C . VAL A 1 213 ? 16.527 5.137 15.263 1.00 7.91 213 VAL A C 1
ATOM 1756 O O . VAL A 1 213 ? 15.896 5.041 14.221 1.00 8.62 213 VAL A O 1
ATOM 1760 N N . HIS A 1 214 ? 16.289 6.096 16.152 1.00 6.81 214 HIS A N 1
ATOM 1761 C CA . HIS A 1 214 ? 15.258 7.085 15.871 1.00 7.27 214 HIS A CA 1
ATOM 1762 C C . HIS A 1 214 ? 15.564 8.450 16.469 1.00 7.83 214 HIS A C 1
ATOM 1763 O O . HIS A 1 214 ? 16.433 8.599 17.333 1.00 8.03 214 HIS A O 1
ATOM 1770 N N . SER A 1 215 ? 14.869 9.449 15.942 1.00 7.61 215 SER A N 1
ATOM 1771 C CA . SER A 1 215 ? 14.947 10.824 16.408 1.00 7.84 215 SER A CA 1
ATOM 1772 C C . SER A 1 215 ? 13.462 11.204 16.398 1.00 7.47 215 SER A C 1
ATOM 1773 O O . SER A 1 215 ? 12.624 10.364 16.732 1.00 7.64 215 SER A O 1
ATOM 1776 N N . SER A 1 216 ? 13.099 12.430 16.042 1.00 7.19 216 SER A N 1
ATOM 1777 C CA . SER A 1 216 ? 11.673 12.729 16.008 1.00 7.27 216 SER A CA 1
ATOM 1778 C C . SER A 1 216 ? 11.113 12.185 14.686 1.00 7.36 216 SER A C 1
ATOM 1779 O O . SER A 1 216 ? 10.082 11.513 14.658 1.00 7.83 216 SER A O 1
ATOM 1782 N N . ALA A 1 217 ? 11.829 12.440 13.594 1.00 7.26 217 ALA A N 1
ATOM 1783 C CA . ALA A 1 217 ? 11.401 11.980 12.274 1.00 7.40 217 ALA A CA 1
ATOM 1784 C C . ALA A 1 217 ? 12.159 10.728 11.853 1.00 6.96 217 ALA A C 1
ATOM 1785 O O . ALA A 1 217 ? 11.731 10.012 10.949 1.00 7.95 217 ALA A O 1
ATOM 1787 N N . GLY A 1 218 ? 13.290 10.472 12.502 1.00 7.56 218 GLY A N 1
ATOM 1788 C CA . GLY A 1 218 ? 14.092 9.316 12.136 1.00 7.70 218 GLY A CA 1
ATOM 1789 C C . GLY A 1 218 ? 14.934 9.531 10.880 1.00 6.92 218 GLY A C 1
ATOM 1790 O O . GLY A 1 218 ? 15.217 8.577 10.146 1.00 7.35 218 GLY A O 1
ATOM 1791 N N . ILE A 1 219 ? 15.346 10.771 10.614 1.00 7.36 219 ILE A N 1
ATOM 1792 C CA . ILE A 1 219 ? 16.177 11.018 9.432 1.00 8.03 219 ILE A CA 1
ATOM 1793 C C . ILE A 1 219 ? 17.364 11.962 9.627 1.00 8.15 219 ILE A C 1
ATOM 1794 O O . ILE A 1 219 ? 18.406 11.739 9.036 1.00 7.90 219 ILE A O 1
ATOM 1799 N N . GLY A 1 220 ? 17.210 13.000 10.452 1.00 10.22 220 GLY A N 1
ATOM 1800 C CA . GLY A 1 220 ? 18.286 13.977 10.630 1.00 9.19 220 GLY A CA 1
ATOM 1801 C C . GLY A 1 220 ? 19.398 13.527 11.552 1.00 9.01 220 GLY A C 1
ATOM 1802 O O . GLY A 1 220 ? 20.493 13.152 11.109 1.00 9.55 220 GLY A O 1
ATOM 1803 N N . ARG A 1 221 ? 19.130 13.582 12.850 1.00 8.87 221 ARG A N 1
ATOM 1804 C CA . ARG A 1 221 ? 20.110 13.130 13.829 1.00 9.12 221 ARG A CA 1
ATOM 1805 C C . ARG A 1 221 ? 20.358 11.629 13.620 1.00 9.33 221 ARG A C 1
ATOM 1806 O O . ARG A 1 221 ? 21.482 11.143 13.775 1.00 9.26 221 ARG A O 1
ATOM 1814 N N . SER A 1 222 ? 19.308 10.896 13.249 1.00 10.08 222 SER A N 1
ATOM 1815 C CA . SER A 1 222 ? 19.437 9.464 12.997 1.00 9.60 222 SER A CA 1
ATOM 1816 C C . SER A 1 222 ? 20.400 9.173 11.858 1.00 9.97 222 SER A C 1
ATOM 1817 O O . SER A 1 222 ? 21.230 8.270 11.953 1.00 9.63 222 SER A O 1
ATOM 1820 N N . GLY A 1 223 ? 20.277 9.924 10.772 1.00 8.90 223 GLY A N 1
ATOM 1821 C CA . GLY A 1 223 ? 21.152 9.703 9.635 1.00 10.06 223 GLY A CA 1
ATOM 1822 C C . GLY A 1 223 ? 22.592 9.999 9.991 1.00 9.92 223 GLY A C 1
ATOM 1823 O O . GLY A 1 223 ? 23.509 9.329 9.521 1.00 10.15 223 GLY A O 1
ATOM 1824 N N . THR A 1 224 ? 22.788 11.003 10.836 1.00 10.18 224 THR A N 1
ATOM 1825 C CA . THR A 1 224 ? 24.132 11.391 11.251 1.00 10.41 224 THR A CA 1
ATOM 1826 C C . THR A 1 224 ? 24.784 10.230 11.995 1.00 10.16 224 THR A C 1
ATOM 1827 O O . THR A 1 224 ? 25.919 9.848 11.708 1.00 10.05 224 THR A O 1
ATOM 1831 N N . PHE A 1 225 ? 24.052 9.668 12.947 1.00 9.54 225 PHE A N 1
ATOM 1832 C CA . PHE A 1 225 ? 24.540 8.543 13.730 1.00 10.16 225 PHE A CA 1
ATOM 1833 C C . PHE A 1 225 ? 24.950 7.369 12.827 1.00 9.89 225 PHE A C 1
ATOM 1834 O O . PHE A 1 225 ? 26.077 6.869 12.907 1.00 9.63 225 PHE A O 1
ATOM 1842 N N . CYS A 1 226 ? 24.040 6.936 11.962 1.00 9.13 226 CYS A N 1
ATOM 1843 C CA . CYS A 1 226 ? 24.324 5.805 11.081 1.00 9.62 226 CYS A CA 1
ATOM 1844 C C . CYS A 1 226 ? 25.430 6.085 10.065 1.00 9.41 226 CYS A C 1
ATOM 1845 O O . CYS A 1 226 ? 26.263 5.214 9.796 1.00 8.69 226 CYS A O 1
ATOM 1848 N N . LEU A 1 227 ? 25.448 7.285 9.491 1.00 8.77 227 LEU A N 1
ATOM 1849 C CA . LEU A 1 227 ? 26.482 7.606 8.515 1.00 8.61 227 LEU A CA 1
ATOM 1850 C C . LEU A 1 227 ? 27.877 7.490 9.140 1.00 8.73 227 LEU A C 1
ATOM 1851 O O . LEU A 1 227 ? 28.789 6.899 8.556 1.00 7.93 227 LEU A O 1
ATOM 1856 N N . ALA A 1 228 ? 28.037 8.035 10.338 1.00 8.44 228 ALA A N 1
ATOM 1857 C CA . ALA A 1 228 ? 29.336 7.975 11.003 1.00 8.45 228 ALA A CA 1
ATOM 1858 C C . ALA A 1 228 ? 29.734 6.523 11.270 1.00 9.34 228 ALA A C 1
ATOM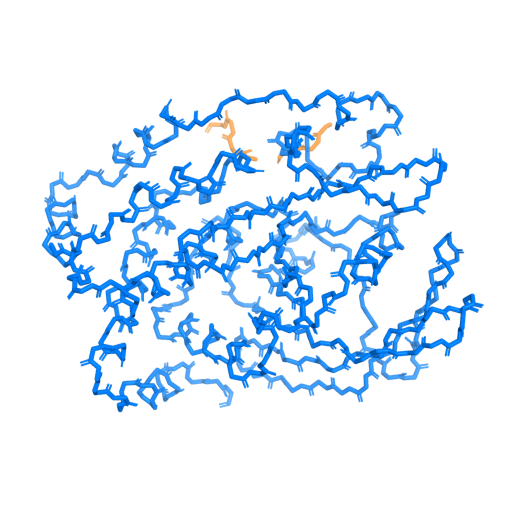 1859 O O . ALA A 1 228 ? 30.863 6.102 10.969 1.00 8.91 228 ALA A O 1
ATOM 1861 N N . ASP A 1 229 ? 28.800 5.750 11.814 1.00 8.82 229 ASP A N 1
ATOM 1862 C CA . ASP A 1 229 ? 29.074 4.349 12.134 1.00 9.35 229 ASP A CA 1
ATOM 1863 C C . ASP A 1 229 ? 29.463 3.527 10.904 1.00 10.12 229 ASP A C 1
ATOM 1864 O O . ASP A 1 229 ? 30.443 2.767 10.931 1.00 9.06 229 ASP A O 1
ATOM 1869 N N . THR A 1 230 ? 28.704 3.667 9.822 1.00 9.43 230 THR A N 1
ATOM 1870 C CA . THR A 1 230 ? 29.011 2.898 8.619 1.00 9.66 230 THR A CA 1
ATOM 1871 C C . THR A 1 230 ? 30.345 3.311 7.993 1.00 10.20 230 THR A C 1
ATOM 1872 O O . THR A 1 230 ? 31.116 2.452 7.554 1.00 10.07 230 THR A O 1
ATOM 1876 N N . CYS A 1 231 ? 30.640 4.613 7.973 1.00 10.22 231 CYS A N 1
ATOM 1877 C CA . CYS A 1 231 ? 31.915 5.061 7.413 1.00 10.94 231 CYS A CA 1
ATOM 1878 C C . CYS A 1 231 ? 33.084 4.460 8.178 1.00 11.81 231 CYS A C 1
ATOM 1879 O O . CYS A 1 231 ? 34.067 4.036 7.575 1.00 12.73 231 CYS A O 1
ATOM 1882 N N . LEU A 1 232 ? 32.981 4.434 9.505 1.00 12.35 232 LEU A N 1
ATOM 1883 C CA . LEU A 1 232 ? 34.047 3.873 10.334 1.00 12.27 232 LEU A CA 1
ATOM 1884 C C . LEU A 1 232 ? 34.184 2.372 10.099 1.00 13.59 232 LEU A C 1
ATOM 1885 O O . LEU A 1 232 ? 35.290 1.826 10.122 1.00 13.66 232 LEU A O 1
ATOM 1890 N N . LEU A 1 233 ? 33.058 1.709 9.862 1.00 12.94 233 LEU A N 1
ATOM 1891 C CA . LEU A 1 233 ? 33.058 0.283 9.578 1.00 14.03 233 LEU A CA 1
ATOM 1892 C C . LEU A 1 233 ? 33.843 0.055 8.279 1.00 13.73 233 LEU A C 1
ATOM 1893 O O . LEU A 1 233 ? 34.718 -0.809 8.211 1.00 13.98 233 LEU A O 1
ATOM 1898 N N . LEU A 1 234 ? 33.532 0.835 7.247 1.00 13.23 234 LEU A N 1
ATOM 1899 C CA . LEU A 1 234 ? 34.212 0.692 5.959 1.00 13.54 234 LEU A CA 1
ATOM 1900 C C . LEU A 1 234 ? 35.707 1.003 6.040 1.00 14.27 234 LEU A C 1
ATOM 1901 O O . LEU A 1 234 ? 36.517 0.336 5.391 1.00 14.06 234 LEU A O 1
ATOM 1906 N N . MET A 1 235 ? 36.074 2.012 6.829 1.00 14.83 235 MET A N 1
ATOM 1907 C CA . MET A 1 235 ? 37.485 2.378 6.966 1.00 16.94 235 MET A CA 1
ATOM 1908 C C . MET A 1 235 ? 38.289 1.280 7.657 1.00 18.41 235 MET A C 1
ATOM 1909 O O . MET A 1 235 ? 39.489 1.137 7.427 1.00 18.75 235 MET A O 1
ATOM 1914 N N . ASP A 1 236 ? 37.625 0.508 8.503 1.00 18.92 236 ASP A N 1
ATOM 1915 C CA . ASP A 1 236 ? 38.293 -0.572 9.217 1.00 21.14 236 ASP A CA 1
ATOM 1916 C C . ASP A 1 236 ? 38.384 -1.810 8.328 1.00 22.14 236 ASP A C 1
ATOM 1917 O O . ASP A 1 236 ? 39.288 -2.634 8.474 1.00 23.69 236 ASP A O 1
ATOM 1922 N N . LYS A 1 237 ? 37.457 -1.914 7.385 1.00 22.58 237 LYS A N 1
ATOM 1923 C CA . LYS A 1 237 ? 37.375 -3.056 6.485 1.00 23.60 237 LYS A CA 1
ATOM 1924 C C . LYS A 1 237 ? 38.219 -2.954 5.213 1.00 23.50 237 LYS A C 1
ATOM 1925 O O . LYS A 1 237 ? 38.784 -3.947 4.754 1.00 23.81 237 LYS A O 1
ATOM 1931 N N . ARG A 1 238 ? 38.299 -1.761 4.638 1.00 23.35 238 ARG A N 1
ATOM 1932 C CA . ARG A 1 238 ? 39.048 -1.565 3.400 1.00 23.58 238 ARG A CA 1
ATOM 1933 C C . ARG A 1 238 ? 40.562 -1.478 3.528 1.00 24.34 238 ARG A C 1
ATOM 1934 O O . ARG A 1 238 ? 41.093 -1.024 4.541 1.00 24.16 238 ARG A O 1
ATOM 1942 N N . LYS A 1 239 ? 41.244 -1.909 2.470 1.00 26.03 239 LYS A N 1
ATOM 1943 C CA . LYS A 1 239 ? 42.701 -1.887 2.413 1.00 27.08 239 LYS A CA 1
ATOM 1944 C C . LYS A 1 239 ? 43.172 -0.437 2.473 1.00 26.15 239 LYS A C 1
ATOM 1945 O O . LYS A 1 239 ? 44.180 -0.129 3.112 1.00 26.73 239 LYS A O 1
ATOM 1951 N N . ASP A 1 240 ? 42.445 0.449 1.796 1.00 24.75 240 ASP A N 1
ATOM 1952 C CA . ASP A 1 240 ? 42.766 1.877 1.816 1.00 23.03 240 ASP A CA 1
ATOM 1953 C C . ASP A 1 240 ? 41.588 2.629 2.411 1.00 22.23 240 ASP A C 1
ATOM 1954 O O . ASP A 1 240 ? 40.599 2.891 1.723 1.00 21.59 240 ASP A O 1
ATOM 1959 N N . PRO A 1 241 ? 41.674 2.985 3.703 1.00 21.73 241 PRO A N 1
ATOM 1960 C CA . PRO A 1 241 ? 40.577 3.713 4.345 1.00 21.17 241 PRO A CA 1
ATOM 1961 C C . PRO A 1 241 ? 40.248 5.053 3.689 1.00 20.93 241 PRO A C 1
ATOM 1962 O O . PRO A 1 241 ? 39.122 5.540 3.811 1.00 20.62 241 PRO A O 1
ATOM 1966 N N . SER A 1 242 ? 41.215 5.645 2.984 1.00 19.45 242 SER A N 1
ATOM 1967 C CA . SER A 1 242 ? 40.977 6.941 2.342 1.00 19.45 242 SER A CA 1
ATOM 1968 C C . SER A 1 242 ? 40.089 6.812 1.104 1.00 18.71 242 SER A C 1
ATOM 1969 O O . SER A 1 242 ? 39.738 7.816 0.481 1.00 19.43 242 SER A O 1
ATOM 1972 N N . SER A 1 243 ? 39.737 5.578 0.745 1.00 18.02 243 SER A N 1
ATOM 1973 C CA . SER A 1 243 ? 38.889 5.338 -0.421 1.00 17.50 243 SER A CA 1
ATOM 1974 C C . SER A 1 243 ? 37.414 5.500 -0.060 1.00 16.76 243 SER A C 1
ATOM 1975 O O . SER A 1 243 ? 36.549 5.490 -0.941 1.00 17.02 243 SER A O 1
ATOM 1978 N N . VAL A 1 244 ? 37.128 5.626 1.232 1.00 15.49 244 VAL A N 1
ATOM 1979 C CA . VAL A 1 244 ? 35.747 5.812 1.676 1.00 14.75 244 VAL A CA 1
ATOM 1980 C C . VAL A 1 244 ? 35.293 7.235 1.359 1.00 14.12 244 VAL A C 1
ATOM 1981 O O . VAL A 1 244 ? 35.917 8.212 1.791 1.00 14.84 244 VAL A O 1
ATOM 1985 N N . ASP A 1 245 ? 34.207 7.337 0.594 1.00 12.63 245 ASP A N 1
ATOM 1986 C CA . ASP A 1 245 ? 33.634 8.617 0.189 1.00 11.49 245 ASP A CA 1
ATOM 1987 C C . ASP A 1 245 ? 32.343 8.775 0.997 1.00 11.18 245 ASP A C 1
ATOM 1988 O O . ASP A 1 245 ? 31.325 8.162 0.676 1.00 9.61 245 ASP A O 1
ATOM 1993 N N . ILE A 1 246 ? 32.393 9.601 2.037 1.00 10.60 246 ILE A N 1
ATOM 1994 C CA . ILE A 1 246 ? 31.238 9.799 2.903 1.00 10.46 246 ILE A CA 1
ATOM 1995 C C . ILE A 1 246 ? 29.986 10.270 2.163 1.00 10.60 246 ILE A C 1
ATOM 1996 O O . ILE A 1 246 ? 28.870 9.910 2.539 1.00 9.69 246 ILE A O 1
ATOM 2001 N N . LYS A 1 247 ? 30.163 11.051 1.099 1.00 9.66 247 LYS A N 1
ATOM 2002 C CA . LYS A 1 247 ? 29.015 11.532 0.332 1.00 9.77 247 LYS A CA 1
ATOM 2003 C C . LYS A 1 247 ? 28.340 10.344 -0.358 1.00 9.48 247 LYS A C 1
ATOM 2004 O O . LYS A 1 247 ? 27.116 10.242 -0.403 1.00 9.49 247 LYS A O 1
ATOM 2010 N N . LYS A 1 248 ? 29.145 9.435 -0.896 1.00 10.00 248 LYS A N 1
ATOM 2011 C CA . LYS A 1 248 ? 28.598 8.263 -1.564 1.00 10.73 248 LYS A CA 1
ATOM 2012 C C . LYS A 1 248 ? 27.940 7.303 -0.569 1.00 10.26 248 LYS A C 1
ATOM 2013 O O . LYS A 1 248 ? 26.950 6.657 -0.895 1.00 9.17 248 LYS A O 1
ATOM 2019 N N . VAL A 1 249 ? 28.501 7.191 0.633 1.00 9.55 249 VAL A N 1
ATOM 2020 C CA . VAL A 1 249 ? 27.909 6.323 1.653 1.00 9.28 249 VAL A CA 1
ATOM 2021 C C . VAL A 1 249 ? 26.529 6.874 2.018 1.00 9.66 249 VAL A C 1
ATOM 2022 O O . VAL A 1 249 ? 25.561 6.113 2.150 1.00 9.00 249 VAL A O 1
ATOM 2026 N N . LEU A 1 250 ? 26.437 8.196 2.174 1.00 8.51 250 LEU A N 1
ATOM 2027 C CA . LEU A 1 250 ? 25.161 8.828 2.513 1.00 8.76 250 LEU A CA 1
ATOM 2028 C C . LEU A 1 250 ? 24.148 8.613 1.392 1.00 9.23 250 LEU A C 1
ATOM 2029 O O . LEU A 1 250 ? 22.982 8.316 1.659 1.00 7.74 250 LEU A O 1
ATOM 2034 N N . LEU A 1 251 ? 24.580 8.756 0.142 1.00 9.06 251 LEU A N 1
ATOM 2035 C CA . LEU A 1 251 ? 23.663 8.523 -0.968 1.00 10.09 251 LEU A CA 1
ATOM 2036 C C . LEU A 1 251 ? 23.196 7.069 -0.961 1.00 9.87 251 LEU A C 1
ATOM 2037 O O . LEU A 1 251 ? 22.038 6.786 -1.269 1.00 9.89 251 LEU A O 1
ATOM 2042 N N . GLU A 1 252 ? 24.084 6.145 -0.606 1.00 8.77 252 GLU A N 1
ATOM 2043 C CA . GLU A 1 252 ? 23.697 4.731 -0.557 1.00 9.33 252 GLU A CA 1
ATOM 2044 C C . GLU A 1 252 ? 22.623 4.554 0.520 1.00 8.33 252 GLU A C 1
ATOM 2045 O O . GLU A 1 252 ? 21.611 3.881 0.304 1.00 8.17 252 GLU A O 1
ATOM 2051 N N . MET A 1 253 ? 22.829 5.175 1.675 1.00 8.07 253 MET A N 1
ATOM 2052 C CA . MET A 1 253 ? 21.849 5.061 2.748 1.00 8.31 253 MET A CA 1
ATOM 2053 C C . MET A 1 253 ? 20.504 5.660 2.340 1.00 7.77 253 MET A C 1
ATOM 2054 O O . MET A 1 253 ? 19.441 5.138 2.700 1.00 7.69 253 MET A O 1
ATOM 2059 N N . ARG A 1 254 ? 20.550 6.759 1.595 1.00 7.54 254 ARG A N 1
ATOM 2060 C CA . ARG A 1 254 ? 19.323 7.404 1.157 1.00 7.93 254 ARG A CA 1
ATOM 2061 C C . ARG A 1 254 ? 18.557 6.595 0.117 1.00 7.89 254 ARG A C 1
ATOM 2062 O O . ARG A 1 254 ? 17.485 7.009 -0.309 1.00 8.35 254 ARG A O 1
ATOM 2070 N N . LYS A 1 255 ? 19.107 5.461 -0.317 1.00 7.91 255 LYS A N 1
ATOM 2071 C CA . LYS A 1 255 ? 18.352 4.614 -1.251 1.00 7.72 255 LYS A CA 1
ATOM 2072 C C . LYS A 1 255 ? 17.292 3.884 -0.408 1.00 8.03 255 LYS A C 1
ATOM 2073 O O . LYS A 1 255 ? 16.285 3.395 -0.934 1.00 7.79 255 LYS A O 1
ATOM 2079 N N . PHE A 1 256 ? 17.520 3.845 0.907 1.00 7.60 256 PHE A N 1
ATOM 2080 C CA . PHE A 1 256 ? 16.646 3.130 1.836 1.00 7.76 256 PHE A CA 1
ATOM 2081 C C . PHE A 1 256 ? 15.671 3.964 2.667 1.00 8.35 256 PHE A C 1
ATOM 2082 O O . PHE A 1 256 ? 14.650 3.444 3.141 1.00 7.87 256 PHE A O 1
ATOM 2090 N N . ARG A 1 257 ? 15.994 5.231 2.883 1.00 7.97 257 ARG A N 1
ATOM 2091 C CA . ARG A 1 257 ? 15.097 6.127 3.615 1.00 7.38 257 ARG A CA 1
ATOM 2092 C C . ARG A 1 257 ? 15.416 7.553 3.198 1.00 7.49 257 ARG A C 1
ATOM 2093 O O . ARG A 1 257 ? 16.578 7.952 3.131 1.00 6.84 257 ARG A O 1
ATOM 2101 N N . MET A 1 258 ? 14.375 8.325 2.922 1.00 7.49 258 MET A N 1
ATOM 2102 C CA . MET A 1 258 ? 14.555 9.702 2.479 1.00 7.65 258 MET A CA 1
ATOM 2103 C C . MET A 1 258 ? 15.091 10.667 3.538 1.00 8.13 258 MET A C 1
ATOM 2104 O O . MET A 1 258 ? 14.915 10.468 4.743 1.00 8.23 258 MET A O 1
ATOM 2109 N N . GLY A 1 259 ? 15.767 11.701 3.046 1.00 8.06 259 GLY A N 1
ATOM 2110 C CA . GLY A 1 259 ? 16.246 12.787 3.884 1.00 7.85 259 GLY A CA 1
ATOM 2111 C C . GLY A 1 259 ? 17.257 12.588 4.978 1.00 7.57 259 GLY A C 1
ATOM 2112 O O . GLY A 1 259 ? 17.364 13.449 5.862 1.00 7.33 259 GLY A O 1
ATOM 2113 N N . LEU A 1 260 ? 18.009 11.495 4.939 1.00 7.83 260 LEU A N 1
ATOM 2114 C CA . LEU A 1 260 ? 19.009 11.250 5.977 1.00 7.78 260 LEU A CA 1
ATOM 2115 C C . LEU A 1 260 ? 20.009 12.398 5.988 1.00 8.58 260 LEU A C 1
ATOM 2116 O O . LEU A 1 260 ? 20.595 12.720 4.955 1.00 8.18 260 LEU A O 1
ATOM 2121 N N . ILE A 1 261 ? 20.205 12.979 7.176 1.00 8.42 261 ILE A N 1
ATOM 2122 C CA . ILE A 1 261 ? 21.059 14.152 7.405 1.00 8.94 261 ILE A CA 1
ATOM 2123 C C . ILE A 1 261 ? 20.231 15.319 6.903 1.00 9.54 261 ILE A C 1
ATOM 2124 O O . ILE A 1 261 ? 20.030 15.459 5.698 1.00 8.42 261 ILE A O 1
ATOM 2129 N N . GLN A 1 262 ? 19.766 16.159 7.830 1.00 9.51 262 GLN A N 1
ATOM 2130 C CA . GLN A 1 262 ? 18.886 17.274 7.487 1.00 10.93 262 GLN A CA 1
ATOM 2131 C C . GLN A 1 262 ? 19.460 18.666 7.286 1.00 10.79 262 GLN A C 1
ATOM 2132 O O . GLN A 1 262 ? 18.742 19.556 6.822 1.00 10.77 262 GLN A O 1
ATOM 2138 N N . THR A 1 263 ? 20.725 18.871 7.626 1.00 10.01 263 THR A N 1
ATOM 2139 C CA . THR A 1 263 ? 21.323 20.191 7.446 1.00 10.81 263 THR A CA 1
ATOM 2140 C C . THR A 1 263 ? 22.766 20.070 7.003 1.00 10.06 263 THR A C 1
ATOM 2141 O O . THR A 1 263 ? 23.403 19.038 7.211 1.00 8.96 263 THR A O 1
ATOM 2145 N N . ALA A 1 264 ? 23.281 21.137 6.397 1.00 9.81 264 ALA A N 1
ATOM 2146 C CA . ALA A 1 264 ? 24.663 21.152 5.960 1.00 10.15 264 ALA A CA 1
ATOM 2147 C C . ALA A 1 264 ? 25.596 20.980 7.161 1.00 11.43 264 ALA A C 1
ATOM 2148 O O . ALA A 1 264 ? 26.625 20.312 7.061 1.00 11.20 264 ALA A O 1
ATOM 2150 N N . ASP A 1 265 ? 25.237 21.563 8.302 1.00 12.14 265 ASP A N 1
ATOM 2151 C CA . ASP A 1 265 ? 26.102 21.450 9.469 1.00 12.81 265 ASP A CA 1
ATOM 2152 C C . ASP A 1 265 ? 26.109 20.032 10.024 1.00 12.38 265 ASP A C 1
ATOM 2153 O O . ASP A 1 265 ? 27.104 19.594 10.594 1.00 11.83 265 ASP A O 1
ATOM 2158 N N . GLN A 1 266 ? 25.005 19.310 9.866 1.00 11.76 266 GLN A N 1
ATOM 2159 C CA . GLN A 1 266 ? 24.997 17.931 10.337 1.00 11.38 266 GLN A CA 1
ATOM 2160 C C . GLN A 1 266 ? 25.948 17.144 9.424 1.00 10.97 266 GLN A C 1
ATOM 2161 O O . GLN A 1 266 ? 26.682 16.270 9.879 1.00 10.68 266 GLN A O 1
ATOM 2167 N N . LEU A 1 267 ? 25.954 17.468 8.131 1.00 10.61 267 LEU A N 1
ATOM 2168 C CA . LEU A 1 267 ? 26.862 16.775 7.217 1.00 9.93 267 LEU A CA 1
ATOM 2169 C C . LEU A 1 267 ? 28.305 17.112 7.613 1.00 9.88 267 LEU A C 1
ATOM 2170 O O . LEU A 1 267 ? 29.160 16.231 7.702 1.00 9.71 267 LEU A O 1
ATOM 2175 N N . ARG A 1 268 ? 28.569 18.393 7.848 1.00 10.02 268 ARG A N 1
ATOM 2176 C CA . ARG A 1 268 ? 29.900 18.840 8.250 1.00 10.45 268 ARG A CA 1
ATOM 2177 C C . ARG A 1 268 ? 30.321 18.103 9.529 1.00 11.04 268 ARG A C 1
ATOM 2178 O O . ARG A 1 268 ? 31.454 17.624 9.643 1.00 11.74 268 ARG A O 1
ATOM 2186 N N . PHE A 1 269 ? 29.402 17.995 10.481 1.00 10.74 269 PHE A N 1
ATOM 2187 C CA . PHE A 1 269 ? 29.708 17.298 11.726 1.00 11.73 269 PHE A CA 1
ATOM 2188 C C . PHE A 1 269 ? 30.034 15.825 11.469 1.00 12.29 269 PHE A C 1
ATOM 2189 O O . PHE A 1 269 ? 30.922 15.253 12.105 1.00 12.47 269 PHE A O 1
ATOM 2197 N N . SER A 1 270 ? 29.309 15.203 10.548 1.00 11.77 270 SER A N 1
ATOM 2198 C CA . SER A 1 270 ? 29.557 13.803 10.232 1.00 10.57 270 SER A CA 1
ATOM 2199 C C . SER A 1 270 ? 30.999 13.626 9.769 1.00 11.37 270 SER A C 1
ATOM 2200 O O . SER A 1 270 ? 31.656 12.659 10.151 1.00 10.51 270 SER A O 1
ATOM 2203 N N . TYR A 1 271 ? 31.497 14.551 8.949 1.00 11.08 271 TYR A N 1
ATOM 2204 C CA . TYR A 1 271 ? 32.890 14.479 8.496 1.00 12.70 271 TYR A CA 1
ATOM 2205 C C . TYR A 1 271 ? 33.825 14.534 9.717 1.00 13.50 271 TYR A C 1
ATOM 2206 O O . TYR A 1 271 ? 34.729 13.713 9.861 1.00 13.91 271 TYR A O 1
ATOM 2215 N N . LEU A 1 272 ? 33.601 15.508 10.595 1.00 13.72 272 LEU A N 1
ATOM 2216 C CA . LEU A 1 272 ? 34.443 15.666 11.783 1.00 13.97 272 LEU A CA 1
ATOM 2217 C C . LEU A 1 272 ? 34.408 14.424 12.674 1.00 13.25 272 LEU A C 1
ATOM 2218 O O . LEU A 1 272 ? 35.440 13.999 13.203 1.00 12.60 272 LEU A O 1
ATOM 2223 N N . ALA A 1 273 ? 33.220 13.847 12.840 1.00 13.06 273 ALA A N 1
ATOM 2224 C CA . ALA A 1 273 ? 33.074 12.645 13.660 1.00 12.53 273 ALA A CA 1
ATOM 2225 C C . ALA A 1 273 ? 33.838 11.460 13.061 1.00 12.25 273 ALA A C 1
ATOM 2226 O O . ALA A 1 273 ? 34.470 10.683 13.784 1.00 11.28 273 ALA A O 1
ATOM 2228 N N . VAL A 1 274 ? 33.788 11.314 11.741 1.00 11.62 274 VAL A N 1
ATOM 2229 C CA . VAL A 1 274 ? 34.481 10.204 11.103 1.00 11.82 274 VAL A CA 1
ATOM 2230 C C . VAL A 1 274 ? 35.991 10.416 11.107 1.00 12.67 274 VAL A C 1
ATOM 2231 O O . VAL A 1 274 ? 36.753 9.478 11.349 1.00 12.29 274 VAL A O 1
ATOM 2235 N N . ILE A 1 275 ? 36.420 11.652 10.865 1.00 13.02 275 ILE A N 1
ATOM 2236 C CA . ILE A 1 275 ? 37.841 11.972 10.862 1.00 13.92 275 ILE A CA 1
ATOM 2237 C C . ILE A 1 275 ? 38.435 11.661 12.243 1.00 14.45 275 ILE A C 1
ATOM 2238 O O . ILE A 1 275 ? 39.490 11.026 12.355 1.00 14.56 275 ILE A O 1
ATOM 2243 N N . GLU A 1 276 ? 37.743 12.092 13.291 1.00 14.64 276 GLU A N 1
ATOM 2244 C CA . GLU A 1 276 ? 38.206 11.858 14.656 1.00 16.15 276 GLU A CA 1
ATOM 2245 C C . GLU A 1 276 ? 38.146 10.372 15.018 1.00 15.95 276 GLU A C 1
ATOM 2246 O O . GLU A 1 276 ? 39.082 9.825 15.591 1.00 15.63 276 GLU A O 1
ATOM 2252 N N . GLY A 1 277 ? 37.041 9.717 14.680 1.00 15.50 277 GLY A N 1
ATOM 2253 C CA . GLY A 1 277 ? 36.917 8.302 14.984 1.00 15.88 277 GLY A CA 1
ATOM 2254 C C . GLY A 1 277 ? 37.950 7.463 14.258 1.00 16.43 277 GLY A C 1
ATOM 2255 O O . GLY A 1 277 ? 38.389 6.427 14.766 1.00 16.63 277 GLY A O 1
ATOM 2256 N N . ALA A 1 278 ? 38.353 7.903 13.071 1.00 16.64 278 ALA A N 1
ATOM 2257 C CA . ALA A 1 278 ? 39.343 7.160 12.295 1.00 19.22 278 ALA A CA 1
ATOM 2258 C C . ALA A 1 278 ? 40.675 7.062 13.040 1.00 20.68 278 ALA A C 1
ATOM 2259 O O . ALA A 1 278 ? 41.434 6.113 12.848 1.00 20.78 278 ALA A O 1
ATOM 2261 N N . LYS A 1 279 ? 40.963 8.042 13.888 1.00 23.41 279 LYS A N 1
ATOM 2262 C CA . LYS A 1 279 ? 42.211 8.022 14.646 1.00 26.21 279 LYS A CA 1
ATOM 2263 C C . LYS A 1 279 ? 42.271 6.775 15.525 1.00 27.80 279 LYS A C 1
ATOM 2264 O O . LYS A 1 279 ? 43.352 6.273 15.825 1.00 27.97 279 LYS A O 1
ATOM 2270 N N . PHE A 1 280 ? 41.1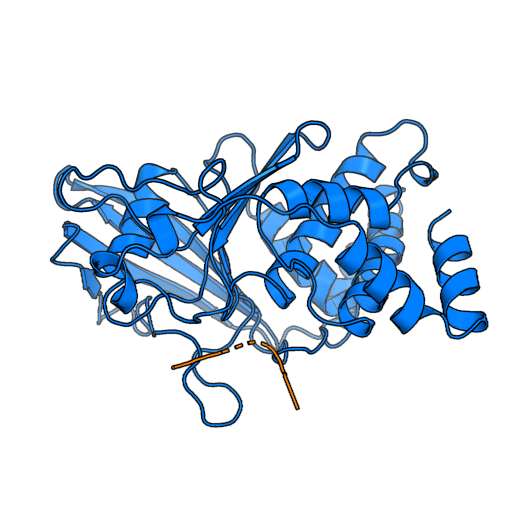05 6.282 15.938 1.00 29.25 280 PHE A N 1
ATOM 2271 C CA . PHE A 1 280 ? 41.032 5.083 16.764 1.00 31.46 280 PHE A CA 1
ATOM 2272 C C . PHE A 1 280 ? 41.129 3.829 15.903 1.00 32.29 280 PHE A C 1
ATOM 2273 O O . PHE A 1 280 ? 41.812 2.870 16.260 1.00 32.57 280 PHE A O 1
ATOM 2281 N N . ILE A 1 281 ? 40.438 3.837 14.769 1.00 33.64 281 ILE A N 1
ATOM 2282 C CA . ILE A 1 281 ? 40.453 2.700 13.855 1.00 35.45 281 ILE A CA 1
ATOM 2283 C C . ILE A 1 281 ? 41.867 2.451 13.321 1.00 36.88 281 ILE A C 1
ATOM 2284 O O . ILE A 1 281 ? 42.292 1.306 13.169 1.00 36.65 281 ILE A O 1
ATOM 2289 N N . MET A 1 282 ? 42.590 3.532 13.039 1.00 38.65 282 MET A N 1
ATOM 2290 C CA . MET A 1 282 ? 43.951 3.440 12.518 1.00 40.98 282 MET A CA 1
ATOM 2291 C C . MET A 1 282 ? 44.958 3.196 13.636 1.00 42.91 282 MET A C 1
ATOM 2292 O O . MET A 1 282 ? 46.105 3.635 13.558 1.00 42.76 282 MET A O 1
ATOM 2297 N N . GLY A 1 283 ? 44.534 2.480 14.670 1.00 44.87 283 GLY A N 1
ATOM 2298 C CA . GLY A 1 283 ? 45.422 2.226 15.786 1.00 47.68 283 GLY A CA 1
ATOM 2299 C C . GLY A 1 283 ? 45.301 3.413 16.714 1.00 49.56 283 GLY A C 1
ATOM 2300 O O . GLY A 1 283 ? 44.409 4.238 16.534 1.00 50.22 283 GLY A O 1
ATOM 2301 N N . ASP A 1 284 ? 46.190 3.523 17.692 1.00 51.43 284 ASP A N 1
ATOM 2302 C CA . ASP A 1 284 ? 46.125 4.635 18.635 1.00 53.13 284 ASP A CA 1
ATOM 2303 C C . ASP A 1 284 ? 44.761 4.598 19.324 1.00 53.82 284 ASP A C 1
ATOM 2304 O O . ASP A 1 284 ? 43.961 5.529 19.210 1.00 53.94 284 ASP A O 1
ATOM 2309 N N . SER A 1 285 ? 44.500 3.506 20.033 1.00 54.52 285 SER A N 1
ATOM 2310 C CA . SER A 1 285 ? 43.238 3.330 20.738 1.00 55.04 285 SER A CA 1
ATOM 2311 C C . SER A 1 285 ? 43.192 4.150 22.025 1.00 54.92 285 SER A C 1
ATOM 2312 O O . SER A 1 285 ? 42.317 3.950 22.869 1.00 54.97 285 SER A O 1
ATOM 2315 N N . SER A 1 286 ? 44.139 5.073 22.167 1.00 54.60 286 SER A N 1
ATOM 2316 C CA . SER A 1 286 ? 44.200 5.928 23.347 1.00 53.95 286 SER A CA 1
ATOM 2317 C C . SER A 1 286 ? 43.199 7.069 23.209 1.00 53.35 286 SER A C 1
ATOM 2318 O O . SER A 1 286 ? 42.795 7.673 24.203 1.00 53.13 286 SER A O 1
ATOM 2321 N N . VAL A 1 287 ? 42.806 7.363 21.972 1.00 52.56 287 VAL A N 1
ATOM 2322 C CA . VAL A 1 287 ? 41.850 8.436 21.715 1.00 51.96 287 VAL A CA 1
ATOM 2323 C C . VAL A 1 287 ? 40.495 8.116 22.341 1.00 51.21 287 VAL A C 1
ATOM 2324 O O . VAL A 1 287 ? 39.745 9.019 22.712 1.00 50.96 287 VAL A O 1
ATOM 2328 N N . GLN A 1 288 ? 40.191 6.827 22.456 1.00 50.48 288 GLN A N 1
ATOM 2329 C CA . GLN A 1 288 ? 38.928 6.385 23.036 1.00 50.20 288 GLN A CA 1
ATOM 2330 C C . GLN A 1 288 ? 38.785 6.883 24.473 1.00 49.78 288 GLN A C 1
ATOM 2331 O O . GLN A 1 288 ? 37.697 7.285 24.897 1.00 49.34 288 GLN A O 1
ATOM 2337 N N . ASP A 1 289 ? 39.888 6.859 25.217 1.00 49.21 289 ASP A N 1
ATOM 2338 C CA . ASP A 1 289 ? 39.877 7.321 26.597 1.00 48.57 289 ASP A CA 1
ATOM 2339 C C . ASP A 1 289 ? 39.819 8.842 26.611 1.00 47.54 289 ASP A C 1
ATOM 2340 O O . ASP A 1 289 ? 39.317 9.447 27.558 1.00 47.46 289 ASP A O 1
ATOM 2345 N N . GLN A 1 290 ? 40.332 9.455 25.548 1.00 46.20 290 GLN A N 1
ATOM 2346 C CA . GLN A 1 290 ? 40.322 10.908 25.424 1.00 45.01 290 GLN A CA 1
ATOM 2347 C C . GLN A 1 290 ? 38.905 11.440 25.197 1.00 43.44 290 GLN A C 1
ATOM 2348 O O . GLN A 1 290 ? 38.520 12.456 25.778 1.00 43.04 290 GLN A O 1
ATOM 2354 N N . TRP A 1 291 ? 38.132 10.763 24.349 1.00 41.55 291 TRP A N 1
ATOM 2355 C CA . TRP A 1 291 ? 36.760 11.195 24.088 1.00 40.17 291 TRP A CA 1
ATOM 2356 C C . TRP A 1 291 ? 35.981 11.066 25.382 1.00 41.14 291 TRP A C 1
ATOM 2357 O O . TRP A 1 291 ? 35.167 11.925 25.721 1.00 40.97 291 TRP A O 1
ATOM 2368 N N . LYS A 1 292 ? 36.240 9.969 26.088 1.00 42.70 292 LYS A N 1
ATOM 2369 C CA . LYS A 1 292 ? 35.602 9.676 27.368 1.00 44.56 292 LYS A CA 1
ATOM 2370 C C . LYS A 1 292 ? 35.810 10.857 28.311 1.00 45.31 292 LYS A C 1
ATOM 2371 O O . LYS A 1 292 ? 34.860 11.384 28.896 1.00 45.23 292 LYS A O 1
ATOM 2377 N N . GLU A 1 293 ? 37.064 11.274 28.445 1.00 46.33 293 GLU A N 1
ATOM 2378 C CA . GLU A 1 293 ? 37.407 12.384 29.317 1.00 47.66 293 GLU A CA 1
ATOM 2379 C C . GLU A 1 293 ? 36.831 13.694 28.790 1.00 48.11 293 GLU A C 1
ATOM 2380 O O . GLU A 1 293 ? 36.280 14.488 29.553 1.00 47.89 293 GLU A O 1
ATOM 2386 N N . LEU A 1 294 ? 36.953 13.909 27.483 1.00 48.44 294 LEU A N 1
ATOM 2387 C CA . LEU A 1 294 ? 36.455 15.127 26.852 1.00 48.98 294 LEU A CA 1
ATOM 2388 C C . LEU A 1 294 ? 34.933 15.265 26.875 1.00 49.45 294 LEU A C 1
ATOM 2389 O O . LEU A 1 294 ? 34.412 16.378 26.827 1.00 49.25 294 LEU A O 1
ATOM 2394 N N . SER A 1 295 ? 34.224 14.141 26.948 1.00 50.19 295 SER A N 1
ATOM 2395 C CA . SER A 1 295 ? 32.763 14.168 26.965 1.00 51.39 295 SER A CA 1
ATOM 2396 C C . SER A 1 295 ? 32.211 14.663 28.300 1.00 52.36 295 SER A C 1
ATOM 2397 O O . SER A 1 295 ? 31.096 15.181 28.363 1.00 52.20 295 SER A O 1
ATOM 2400 N N . HIS A 1 296 ? 32.996 14.500 29.364 1.00 53.61 296 HIS A N 1
ATOM 2401 C CA . HIS A 1 296 ? 32.581 14.930 30.698 1.00 54.84 296 HIS A CA 1
ATOM 2402 C C . HIS A 1 296 ? 31.250 14.282 31.069 1.00 55.24 296 HIS A C 1
ATOM 2403 O O . HIS A 1 296 ? 30.374 14.934 31.633 1.00 54.94 296 HIS A O 1
ATOM 2410 N N . GLU A 1 297 ? 31.102 12.998 30.752 1.00 55.99 297 GLU A N 1
ATOM 2411 C CA . GLU A 1 297 ? 29.866 12.281 31.043 1.00 56.99 297 GLU A CA 1
ATOM 2412 C C . GLU A 1 297 ? 29.552 12.168 32.534 1.00 58.04 297 GLU A C 1
ATOM 2413 O O . GLU A 1 297 ? 29.830 11.151 33.166 1.00 58.58 297 GLU A O 1
ATOM 2419 N N . ASP A 1 298 ? 28.965 13.227 33.082 1.00 59.36 298 ASP A N 1
ATOM 2420 C CA . ASP A 1 298 ? 28.583 13.290 34.492 1.00 60.33 298 ASP A CA 1
ATOM 2421 C C . ASP A 1 298 ? 29.684 12.775 35.420 1.00 60.51 298 ASP A C 1
ATOM 2422 O O . ASP A 1 298 ? 30.857 12.862 35.011 1.00 60.87 298 ASP A O 1
ATOM 2427 N N . LEU B 2 3 ? -1.949 19.776 9.512 1.00 26.79 1 LEU B N 1
ATOM 2428 C CA . LEU B 2 3 ? -0.937 18.796 9.029 1.00 25.16 1 LEU B CA 1
ATOM 2429 C C . LEU B 2 3 ? 0.403 19.130 9.672 1.00 24.03 1 LEU B C 1
ATOM 2430 O O . LEU B 2 3 ? 0.755 20.298 9.801 1.00 23.82 1 LEU B O 1
ATOM 2435 N N . GLU B 2 4 ? 1.155 18.111 10.073 1.00 21.95 2 GLU B N 1
ATOM 2436 C CA . GLU B 2 4 ? 2.441 18.350 10.719 1.00 20.90 2 GLU B CA 1
ATOM 2437 C C . GLU B 2 4 ? 3.602 18.062 9.761 1.00 18.15 2 GLU B C 1
ATOM 2438 O O . GLU B 2 4 ? 3.614 17.023 9.092 1.00 15.73 2 GLU B O 1
ATOM 2444 N N . PHE B 2 5 ? 4.559 18.987 9.691 1.00 15.21 3 PHE B N 1
ATOM 2445 C CA . PHE B 2 5 ? 5.732 18.842 8.817 1.00 14.30 3 PHE B CA 1
ATOM 2446 C C . PHE B 2 5 ? 7.016 18.939 9.634 1.00 14.18 3 PHE B C 1
ATOM 2447 O O . PHE B 2 5 ? 7.133 19.777 10.528 1.00 14.28 3 PHE B O 1
ATOM 2471 N N . MET B 2 7 ? 10.248 19.256 8.181 1.00 14.46 5 MET B N 1
ATOM 2472 C CA . MET B 2 7 ? 11.176 20.174 7.548 1.00 16.08 5 MET B CA 1
ATOM 2473 C C . MET B 2 7 ? 10.712 21.627 7.528 1.00 16.64 5 MET B C 1
ATOM 2474 O O . MET B 2 7 ? 9.565 21.926 7.831 1.00 15.62 5 MET B O 1
ATOM 2479 N N . ASP B 2 8 ? 11.628 22.525 7.185 1.00 18.06 6 ASP B N 1
ATOM 2480 C CA . ASP B 2 8 ? 11.337 23.950 7.140 1.00 19.65 6 ASP B CA 1
ATOM 2481 C C . ASP B 2 8 ? 11.045 24.382 5.708 1.00 19.32 6 ASP B C 1
ATOM 2482 O O . ASP B 2 8 ? 11.817 24.086 4.793 1.00 19.70 6 ASP B O 1
ATOM 2487 N N . TYR B 2 9 ? 9.924 25.070 5.522 1.00 18.69 7 TYR B N 1
ATOM 2488 C CA . TYR B 2 9 ? 9.524 25.543 4.201 1.00 19.02 7 TYR B CA 1
ATOM 2489 C C . TYR B 2 9 ? 9.422 27.060 4.168 1.00 20.91 7 TYR B C 1
ATOM 2490 O O . TYR B 2 9 ? 8.896 27.634 3.213 1.00 20.22 7 TYR B O 1
ATOM 2499 N N . GLU B 2 10 ? 9.931 27.708 5.210 1.00 23.22 8 GLU B N 1
ATOM 2500 C CA . GLU B 2 10 ? 9.878 29.169 5.294 1.00 25.88 8 GLU B CA 1
ATOM 2501 C C . GLU B 2 10 ? 11.132 29.825 4.725 1.00 26.45 8 GLU B C 1
ATOM 2502 O O . GLU B 2 10 ? 12.217 29.526 5.258 1.00 28.26 8 GLU B O 1
#

Nearest PDB structures (foldseek):
  1een-assembly1_A  TM=1.001E+00  e=8.123E-60  Homo sapiens
  1g1f-assembly1_A  TM=1.000E+00  e=3.666E-59  Homo sapiens
  2nta-assembly1_A  TM=9.981E-01  e=3.265E-59  Homo sapiens
  1ptv-assembly1_A  TM=9.986E-01  e=8.746E-59  Homo sapiens
  7s4f-assembly1_A  TM=9.990E-01  e=8.746E-59  Homo sapiens

CATH classification: 3.90.190.10

Radius of gyration: 18.76 Å; Cα contacts (8 Å, |Δi|>4): 601; chains: 2; bounding box: 52×46×46 Å

B-factor: mean 18.74, std 11.08, range [6.09, 62.04]